Protein AF-A0A958V6D1-F1 (afdb_monomer_lite)

Sequence (202 aa):
MASFSWRKIISSFYTDQLSSGDKTRVLLVLIAYYLSVVLPHKRFGAFLNDVVFKGVARDQYNLIVLIGAILVFTGLLIIFFKNTAYSKERNKLRIYLLFNTLFAIVVVKTLFVINIELIHFPQYALFAILVFPLARCYNSTLLWSFQAGALDEAYQYFYLAPNDTSYYDFNDLITNLVGASFGLIFLKSFGVKEKQNFPVIK

pLDDT: mean 89.41, std 12.4, range [40.03, 98.56]

Foldseek 3Di:
DPPPQPLVVLQVVLVCLLVVVVVVVLVVVLVVLLCVCQVCVVVVVVCCDVPVQDPPDQVRQLVVLVVVLVVVVVVLVVVLCVLLVPPPCSVVLVVLVVVLVVLLVVLCVPQDPGNVLSVLLQSLLVSLLSCCSVQLDLVSSLVVQLVSQQVSQVCCCPPVCVPPDPDRRCSSSSNSSSSSSNSSSSSVSSVHHGDPPDPPPD

Secondary structure (DSSP, 8-state):
-----HHHHHHHHHHHHHHH--HHHHHHHHHHHHHHHHTTHHHHHHHIIIIISTT--HHHHHHHHHHHHHHHHHHHHHHHHHHHTT-TTHHHHHHHHHHHHHHHHHHHHHT-SSGGGGGHHHHHHHHHHHHHHHH-SHHHHHHHHHHHHHHHHHHIIIII-TTT-SS--HHHHHHHHHHHHHHHHHHHHTT------S----

Structure (mmCIF, N/CA/C/O backbone):
data_AF-A0A958V6D1-F1
#
_entry.id   AF-A0A958V6D1-F1
#
loop_
_atom_site.group_PDB
_atom_site.id
_atom_site.type_symbol
_atom_site.label_atom_id
_atom_site.label_alt_id
_atom_site.label_comp_id
_atom_site.label_asym_id
_atom_site.label_entity_id
_atom_site.label_seq_id
_atom_site.pdbx_PDB_ins_code
_atom_site.Cartn_x
_atom_site.Cartn_y
_atom_site.Cartn_z
_atom_site.occupancy
_atom_site.B_iso_or_equiv
_atom_site.auth_seq_id
_atom_site.auth_comp_id
_atom_site.auth_asym_id
_atom_site.auth_atom_id
_atom_site.pdbx_PDB_model_num
ATOM 1 N N . MET A 1 1 ? -25.675 22.059 10.761 1.00 40.03 1 MET A N 1
ATOM 2 C CA . MET A 1 1 ? -25.220 21.243 9.613 1.00 40.03 1 MET A CA 1
ATOM 3 C C . MET A 1 1 ? -24.683 19.922 10.139 1.00 40.03 1 MET A C 1
ATOM 5 O O . MET A 1 1 ? -23.700 19.932 10.869 1.00 40.03 1 MET A O 1
ATOM 9 N N . ALA A 1 2 ? -25.358 18.807 9.852 1.00 41.88 2 ALA A N 1
ATOM 10 C CA . ALA A 1 2 ? -24.875 17.481 10.227 1.00 41.88 2 ALA A CA 1
ATOM 11 C C . ALA A 1 2 ? -23.556 17.214 9.486 1.00 41.88 2 ALA A C 1
ATOM 13 O O . ALA A 1 2 ? -23.545 17.132 8.259 1.00 41.88 2 ALA A O 1
ATOM 14 N N . SER A 1 3 ? -22.431 17.156 10.203 1.00 48.66 3 SER A N 1
ATOM 15 C CA . SER A 1 3 ? -21.151 16.856 9.569 1.00 48.66 3 SER A CA 1
ATOM 16 C C . SER A 1 3 ? -21.164 15.398 9.117 1.00 48.66 3 SER A C 1
ATOM 18 O O . SER A 1 3 ? -21.202 14.465 9.923 1.00 48.66 3 SER A O 1
ATOM 20 N N . PHE A 1 4 ? -21.176 15.200 7.801 1.00 56.34 4 PHE A N 1
ATOM 21 C CA . PHE A 1 4 ? -20.976 13.896 7.193 1.00 56.34 4 PHE A CA 1
ATOM 22 C C . PHE A 1 4 ? -19.601 13.379 7.625 1.00 56.34 4 PHE A C 1
ATOM 24 O O . PHE A 1 4 ? -18.559 13.885 7.206 1.00 56.34 4 PHE A O 1
ATOM 31 N N . SER A 1 5 ? -19.589 12.427 8.555 1.00 75.50 5 SER A N 1
ATOM 32 C CA . SER A 1 5 ? -18.358 11.930 9.157 1.00 75.50 5 SER A CA 1
ATOM 33 C C . SER A 1 5 ? -17.982 10.611 8.497 1.00 75.50 5 SER A C 1
ATOM 35 O O . SER A 1 5 ? -18.399 9.547 8.952 1.00 75.50 5 SER A O 1
ATOM 37 N N . TRP A 1 6 ? -17.159 10.681 7.445 1.00 74.56 6 TRP A N 1
ATOM 38 C CA . TRP A 1 6 ? -16.536 9.513 6.799 1.00 74.56 6 TRP A CA 1
ATOM 39 C C . TRP A 1 6 ? -15.914 8.544 7.813 1.00 74.56 6 TRP A C 1
ATOM 41 O O . TRP A 1 6 ? -15.988 7.330 7.647 1.00 74.56 6 TRP A O 1
ATOM 51 N N . ARG A 1 7 ? -15.388 9.089 8.918 1.00 79.25 7 ARG A N 1
ATOM 52 C CA . ARG A 1 7 ? -14.930 8.343 10.092 1.00 79.25 7 ARG A CA 1
ATOM 53 C C . ARG A 1 7 ? -15.975 7.360 10.618 1.00 79.25 7 ARG A C 1
ATOM 55 O O . ARG A 1 7 ? -15.654 6.189 10.757 1.00 79.25 7 ARG A O 1
ATOM 62 N N . LYS A 1 8 ? -17.206 7.817 10.878 1.00 80.94 8 LYS A N 1
ATOM 63 C CA . LYS A 1 8 ? -18.285 6.971 11.415 1.00 80.94 8 LYS A CA 1
ATOM 64 C C . LYS A 1 8 ? -18.718 5.894 10.423 1.00 80.94 8 LYS A C 1
ATOM 66 O O . LYS A 1 8 ? -18.920 4.759 10.834 1.00 80.94 8 LYS A O 1
ATOM 71 N N . ILE A 1 9 ? -18.833 6.243 9.140 1.00 81.75 9 ILE A N 1
ATOM 72 C CA . ILE A 1 9 ? -19.268 5.311 8.089 1.00 81.75 9 ILE A CA 1
ATOM 73 C C . ILE A 1 9 ? -18.254 4.180 7.937 1.00 81.75 9 ILE A C 1
ATOM 75 O O . ILE A 1 9 ? -18.620 3.015 8.048 1.00 81.75 9 ILE A O 1
ATOM 79 N N . ILE A 1 10 ? -16.973 4.518 7.765 1.00 81.62 10 ILE A N 1
ATOM 80 C CA . ILE A 1 10 ? -15.912 3.519 7.606 1.00 81.62 10 ILE A CA 1
ATOM 81 C C . ILE A 1 10 ? -15.759 2.695 8.888 1.00 81.62 10 ILE A C 1
ATOM 83 O O . ILE A 1 10 ? -15.703 1.470 8.818 1.00 81.62 10 ILE A O 1
ATOM 87 N N . SER A 1 11 ? -15.770 3.318 10.072 1.00 81.00 11 SER A N 1
ATOM 88 C CA . SER A 1 11 ? -15.697 2.554 11.322 1.00 81.00 11 SER A CA 1
ATOM 89 C C . SER A 1 11 ? -16.891 1.615 11.514 1.00 81.00 11 SER A C 1
ATOM 91 O O . SER A 1 11 ? -16.700 0.513 12.022 1.00 81.00 11 SER A O 1
ATOM 93 N N . SER A 1 12 ? -18.101 2.028 11.112 1.00 80.25 12 SER A N 1
ATOM 94 C CA . SER A 1 12 ? -19.307 1.190 11.173 1.00 80.25 12 SER A CA 1
ATOM 95 C C . SER A 1 12 ? -19.196 0.029 10.203 1.00 80.25 12 SER A C 1
ATOM 97 O O . SER A 1 12 ? -19.277 -1.104 10.642 1.00 80.25 12 SER A O 1
ATOM 99 N N . PHE A 1 13 ? -18.872 0.290 8.932 1.00 83.50 13 PHE A N 1
ATOM 100 C CA . PHE A 1 13 ? -18.693 -0.753 7.922 1.00 83.50 13 PHE A CA 1
ATOM 101 C C . PHE A 1 13 ? -17.714 -1.837 8.386 1.00 83.50 13 PHE A C 1
ATOM 103 O O . PHE A 1 13 ? -18.023 -3.022 8.315 1.00 83.50 13 PHE A O 1
ATOM 110 N N . TYR A 1 14 ? -16.553 -1.448 8.923 1.00 80.31 14 TYR A N 1
ATOM 111 C CA . TYR A 1 14 ? -15.594 -2.420 9.452 1.00 80.31 14 TYR A CA 1
ATOM 112 C C . TYR A 1 14 ? -16.130 -3.147 10.685 1.00 80.31 14 TYR A C 1
ATOM 114 O O . TYR A 1 14 ? -15.907 -4.344 10.823 1.00 80.31 14 TYR A O 1
ATOM 122 N N . THR A 1 15 ? -16.852 -2.462 11.569 1.00 76.44 15 THR A N 1
ATOM 123 C CA . THR A 1 15 ? -17.482 -3.087 12.743 1.00 76.44 15 THR A CA 1
ATOM 124 C C . THR A 1 15 ? -18.529 -4.121 12.322 1.00 76.44 15 THR A C 1
ATOM 126 O O . THR A 1 15 ? -18.545 -5.227 12.859 1.00 76.44 15 THR A O 1
ATOM 129 N N . ASP A 1 16 ? -19.325 -3.798 11.307 1.00 74.38 16 ASP A N 1
ATOM 130 C CA . ASP A 1 16 ? -20.349 -4.661 10.728 1.00 74.38 16 ASP A CA 1
ATOM 131 C C . ASP A 1 16 ? -19.720 -5.851 9.993 1.00 74.38 16 ASP A C 1
ATOM 133 O O . ASP A 1 16 ? -20.180 -6.977 10.125 1.00 74.38 16 ASP A O 1
ATOM 137 N N . GLN A 1 17 ? -18.606 -5.670 9.281 1.00 75.75 17 GLN A N 1
ATOM 138 C CA . GLN A 1 17 ? -17.849 -6.784 8.685 1.00 75.75 17 GLN A CA 1
ATOM 139 C C . GLN A 1 17 ? -17.200 -7.688 9.747 1.00 75.75 17 GLN A C 1
ATOM 141 O O . GLN A 1 17 ? -17.126 -8.915 9.612 1.00 75.75 17 GLN A O 1
ATOM 146 N N . LEU A 1 18 ? -16.749 -7.100 10.855 1.00 66.62 18 LEU A N 1
ATOM 147 C CA . LEU A 1 18 ? -16.229 -7.849 11.994 1.00 66.62 18 LEU A CA 1
ATOM 148 C C . LEU A 1 18 ? -17.338 -8.648 12.711 1.00 66.62 18 LEU A C 1
ATOM 150 O O . LEU A 1 18 ? -17.040 -9.724 13.243 1.00 66.62 18 LEU A O 1
ATOM 154 N N . SER A 1 19 ? -18.591 -8.183 12.700 1.00 64.50 19 SER A N 1
ATOM 155 C CA . SER A 1 19 ? -19.726 -8.832 13.374 1.00 64.50 19 SER A CA 1
ATOM 156 C C . SER A 1 19 ? -20.513 -9.807 12.484 1.00 64.50 19 SER A C 1
ATOM 158 O O . SER A 1 19 ? -20.807 -10.912 12.929 1.00 64.50 19 SER A O 1
ATOM 160 N N . SER A 1 20 ? -20.799 -9.439 11.232 1.00 67.31 20 SER A N 1
ATOM 161 C CA . SER A 1 20 ? -21.700 -10.151 10.303 1.00 67.31 20 SER A CA 1
ATOM 162 C C . SER A 1 20 ? -21.178 -11.496 9.800 1.00 67.31 20 SER A C 1
ATOM 164 O O . SER A 1 20 ? -21.962 -12.340 9.380 1.00 67.31 20 SER A O 1
ATOM 166 N N . GLY A 1 21 ? -19.863 -11.724 9.842 1.00 62.03 21 GLY A N 1
ATOM 167 C CA . GLY A 1 21 ? -19.278 -13.015 9.478 1.00 62.03 21 GLY A CA 1
ATOM 168 C C . GLY A 1 21 ? -19.231 -13.323 7.976 1.00 62.03 21 GLY A C 1
ATOM 169 O O . GLY A 1 21 ? -18.771 -14.411 7.635 1.00 62.03 21 GLY A O 1
ATOM 170 N N . ASP A 1 22 ? -19.605 -12.395 7.084 1.00 78.94 22 ASP A N 1
ATOM 171 C CA . ASP A 1 22 ? -19.532 -12.575 5.620 1.00 78.94 22 ASP A CA 1
ATOM 172 C C . ASP A 1 22 ? -18.090 -12.454 5.087 1.00 78.94 22 ASP A C 1
ATOM 174 O O . ASP A 1 22 ? -17.716 -11.588 4.293 1.00 78.94 22 ASP A O 1
ATOM 178 N N . LYS A 1 23 ? -17.234 -13.354 5.575 1.00 85.81 23 LYS A N 1
ATOM 179 C CA . LYS A 1 23 ? -15.826 -13.456 5.189 1.00 85.81 23 LYS A CA 1
ATOM 180 C C . LYS A 1 23 ? -15.670 -13.865 3.728 1.00 85.81 23 LYS A C 1
ATOM 182 O O . LYS A 1 23 ? -14.658 -13.531 3.122 1.00 85.81 23 LYS A O 1
ATOM 187 N N . THR A 1 24 ? -16.653 -14.564 3.163 1.00 90.12 24 THR A N 1
ATOM 188 C CA . THR A 1 24 ? -16.592 -15.067 1.790 1.00 90.12 24 THR A CA 1
ATOM 189 C C . THR A 1 24 ? -16.579 -13.924 0.786 1.00 90.12 24 THR A C 1
ATOM 191 O O . THR A 1 24 ? -15.711 -13.905 -0.082 1.00 90.12 24 THR A O 1
ATOM 194 N N . ARG A 1 25 ? -17.464 -12.924 0.917 1.00 89.44 25 ARG A N 1
ATOM 195 C CA . ARG A 1 25 ? -17.453 -11.771 -0.000 1.00 89.44 25 ARG A CA 1
ATOM 196 C C . ARG A 1 25 ? -16.159 -10.970 0.091 1.00 89.44 25 ARG A C 1
ATOM 198 O O . ARG A 1 25 ? -15.591 -10.623 -0.940 1.00 89.44 25 ARG A O 1
ATOM 205 N N . VAL A 1 26 ? -15.669 -10.719 1.307 1.00 91.00 26 VAL A N 1
ATOM 206 C CA . VAL A 1 26 ? -14.395 -10.012 1.514 1.00 91.00 26 VAL A CA 1
ATOM 207 C C . VAL A 1 26 ? -13.235 -10.788 0.891 1.00 91.00 26 VAL A C 1
ATOM 209 O O . VAL A 1 26 ? -12.406 -10.195 0.207 1.00 91.00 26 VAL A O 1
ATOM 212 N N . LEU A 1 27 ? -13.200 -12.111 1.071 1.00 93.81 27 LEU A N 1
ATOM 213 C CA . LEU A 1 27 ? -12.179 -12.970 0.478 1.00 93.81 27 LEU A CA 1
ATOM 214 C C . LEU A 1 27 ? -12.227 -12.942 -1.054 1.00 93.81 27 LEU A C 1
ATOM 216 O O . LEU A 1 27 ? -11.183 -12.809 -1.682 1.00 93.81 27 LEU A O 1
ATOM 220 N N . LEU A 1 28 ? -13.416 -13.012 -1.659 1.00 95.19 28 LEU A N 1
ATOM 221 C CA . L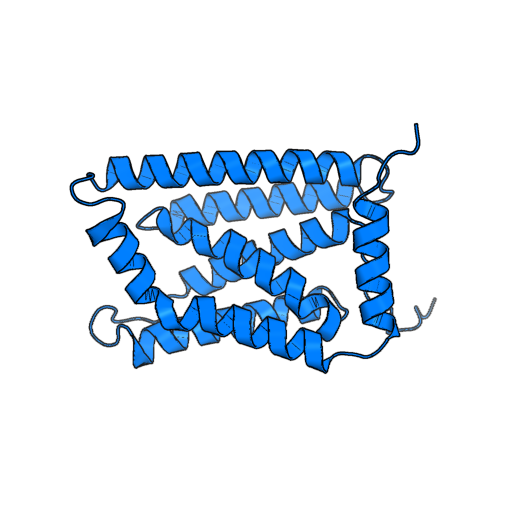EU A 1 28 ? -13.566 -12.939 -3.115 1.00 95.19 28 LEU A CA 1
ATOM 222 C C . LEU A 1 28 ? -13.082 -11.596 -3.673 1.00 95.19 28 LEU A C 1
ATOM 224 O O . LEU A 1 28 ? -12.356 -11.580 -4.664 1.00 95.19 28 LEU A O 1
ATOM 228 N N . VAL A 1 29 ? -13.428 -10.482 -3.019 1.00 95.31 29 VAL A N 1
ATOM 229 C CA . VAL A 1 29 ? -12.943 -9.146 -3.407 1.00 95.31 29 VAL A CA 1
ATOM 230 C C . VAL A 1 29 ? -11.425 -9.053 -3.260 1.00 95.31 29 VAL A C 1
ATOM 232 O O . VAL A 1 29 ? -10.764 -8.542 -4.159 1.00 95.31 29 VAL A O 1
ATOM 235 N N . LEU A 1 30 ? -10.864 -9.573 -2.166 1.00 96.25 30 LEU A N 1
ATOM 236 C CA . LEU A 1 30 ? -9.420 -9.584 -1.934 1.00 96.25 30 LEU A CA 1
ATOM 237 C C . LEU A 1 30 ? -8.677 -10.397 -3.000 1.00 96.25 30 LEU A C 1
ATOM 239 O O . LEU A 1 30 ? -7.676 -9.923 -3.527 1.00 96.25 30 LEU A O 1
ATOM 243 N N . ILE A 1 31 ? -9.169 -11.595 -3.332 1.00 96.94 31 ILE A N 1
ATOM 244 C CA . ILE A 1 31 ? -8.573 -12.452 -4.365 1.00 96.94 31 ILE A CA 1
ATOM 245 C C . ILE A 1 31 ? -8.664 -11.769 -5.730 1.00 96.94 31 ILE A C 1
ATOM 247 O O . ILE A 1 31 ? -7.659 -11.680 -6.429 1.00 96.94 31 ILE A O 1
ATOM 251 N N . ALA A 1 32 ? -9.839 -11.250 -6.099 1.00 97.38 32 ALA A N 1
ATOM 252 C CA . ALA A 1 32 ? -10.023 -10.547 -7.366 1.00 97.38 32 ALA A CA 1
ATOM 253 C C . ALA A 1 32 ? -9.085 -9.337 -7.478 1.00 97.38 32 ALA A C 1
ATOM 255 O O . ALA A 1 32 ? -8.434 -9.152 -8.505 1.00 97.38 32 ALA A O 1
ATOM 256 N N . TYR A 1 33 ? -8.966 -8.558 -6.400 1.00 97.56 33 TYR A N 1
ATOM 257 C CA . TYR A 1 33 ? -8.033 -7.444 -6.314 1.00 97.56 33 TYR A CA 1
ATOM 258 C C . TYR A 1 33 ? -6.582 -7.905 -6.488 1.00 97.56 33 TYR A C 1
ATOM 260 O O . TYR A 1 33 ? -5.884 -7.399 -7.363 1.00 97.56 33 TYR A O 1
ATOM 268 N N . TYR A 1 34 ? -6.141 -8.891 -5.707 1.00 97.44 34 TYR A N 1
ATOM 269 C CA . TYR A 1 34 ? -4.764 -9.377 -5.741 1.00 97.44 34 TYR A CA 1
ATOM 270 C C . TYR A 1 34 ? -4.384 -9.902 -7.130 1.00 97.44 34 TYR A C 1
ATOM 272 O O . TYR A 1 34 ? -3.375 -9.487 -7.691 1.00 97.44 34 TYR A O 1
ATOM 280 N N . LEU A 1 35 ? -5.241 -10.717 -7.751 1.00 96.44 35 LEU A N 1
ATOM 281 C CA . LEU A 1 35 ? -5.013 -11.213 -9.109 1.00 96.44 35 LEU A CA 1
ATOM 282 C C . LEU A 1 35 ? -4.975 -10.084 -10.148 1.00 96.44 35 LEU A C 1
ATOM 284 O O . LEU A 1 35 ? -4.179 -10.147 -11.082 1.00 96.44 35 LEU A O 1
ATOM 288 N N . SER A 1 36 ? -5.791 -9.039 -9.980 1.00 95.62 36 SER A N 1
ATOM 289 C CA . SER A 1 36 ? -5.780 -7.871 -10.871 1.00 95.62 36 SER A CA 1
ATOM 290 C C . SER A 1 36 ? -4.508 -7.026 -10.765 1.00 95.62 36 SER A C 1
ATOM 292 O O . SER A 1 36 ? -4.213 -6.275 -11.688 1.00 95.62 36 SER A O 1
ATOM 294 N N . VAL A 1 37 ? -3.757 -7.153 -9.668 1.00 93.81 37 VAL A N 1
ATOM 295 C CA . VAL A 1 37 ? -2.475 -6.469 -9.462 1.00 93.81 37 VAL A CA 1
ATOM 296 C C . VAL A 1 37 ? -1.314 -7.342 -9.944 1.00 93.81 37 VAL A C 1
ATOM 298 O O . VAL A 1 37 ? -0.507 -6.888 -10.750 1.00 93.81 37 VAL A O 1
ATOM 301 N N . VAL A 1 38 ? -1.273 -8.609 -9.522 1.00 93.12 38 VAL A N 1
ATOM 302 C CA . VAL A 1 38 ? -0.140 -9.520 -9.768 1.00 93.12 38 VAL A CA 1
ATOM 303 C C . VAL A 1 38 ? -0.086 -10.027 -11.211 1.00 93.12 38 VAL A C 1
ATOM 305 O O . VAL A 1 38 ? 0.966 -10.016 -11.846 1.00 93.12 38 VAL A O 1
ATOM 308 N N . LEU A 1 39 ? -1.213 -10.464 -11.784 1.00 93.38 39 LEU A N 1
ATOM 309 C CA . LEU A 1 39 ? -1.198 -11.071 -13.122 1.00 93.38 39 LEU A CA 1
ATOM 310 C C . LEU A 1 39 ? -0.754 -10.107 -14.235 1.00 93.38 39 LEU A C 1
ATOM 312 O O . LEU A 1 39 ? 0.002 -10.536 -15.113 1.00 93.38 39 LEU A O 1
ATOM 316 N N . PRO A 1 40 ? -1.192 -8.833 -14.261 1.00 92.19 40 PRO A N 1
ATOM 317 C CA . PRO A 1 40 ? -0.767 -7.908 -15.298 1.00 92.19 40 PRO A CA 1
ATOM 318 C C . PRO A 1 40 ? 0.540 -7.181 -14.976 1.00 92.19 40 PRO A C 1
ATOM 320 O O . PRO A 1 40 ? 0.900 -6.337 -15.786 1.00 92.19 40 PRO A O 1
ATOM 323 N N . HIS A 1 41 ? 1.255 -7.478 -13.883 1.00 88.19 41 HIS A N 1
ATOM 324 C CA . HIS A 1 41 ? 2.383 -6.673 -13.384 1.00 88.19 41 HIS A CA 1
ATOM 325 C C . HIS A 1 41 ? 3.344 -6.200 -14.500 1.00 88.19 41 HIS A C 1
ATOM 327 O O . HIS A 1 41 ? 3.440 -5.007 -14.797 1.00 88.19 41 HIS A O 1
ATOM 333 N N . LYS A 1 42 ? 3.929 -7.143 -15.254 1.00 86.94 42 LYS A N 1
ATOM 334 C CA . LYS A 1 42 ? 4.808 -6.842 -16.403 1.00 86.94 42 LYS A CA 1
ATOM 335 C C . LYS A 1 42 ? 4.089 -6.139 -17.562 1.00 86.94 42 LYS A C 1
ATOM 337 O O . LYS A 1 42 ? 4.635 -5.231 -18.186 1.00 86.94 42 LYS A O 1
ATOM 342 N N . ARG A 1 43 ? 2.851 -6.547 -17.868 1.00 89.81 43 ARG A N 1
ATOM 343 C CA . ARG A 1 43 ? 2.046 -5.956 -18.955 1.00 89.81 43 ARG A CA 1
ATOM 344 C C . ARG A 1 43 ? 1.664 -4.511 -18.657 1.00 89.81 43 ARG A C 1
ATOM 346 O O . ARG A 1 43 ? 1.563 -3.719 -19.583 1.00 89.81 43 ARG A O 1
ATOM 353 N N . PHE A 1 44 ? 1.456 -4.174 -17.390 1.00 89.12 44 PHE A N 1
ATOM 354 C CA . PHE A 1 44 ? 1.147 -2.824 -16.954 1.00 89.12 44 PHE A CA 1
ATOM 355 C C . PHE A 1 44 ? 2.370 -1.917 -17.095 1.00 89.12 44 PHE A C 1
ATOM 357 O O . PHE A 1 44 ? 2.248 -0.837 -17.668 1.00 89.12 44 PHE A O 1
ATOM 364 N N . GLY A 1 45 ? 3.556 -2.387 -16.691 1.00 87.31 45 GLY A N 1
ATOM 365 C CA . GLY A 1 45 ? 4.816 -1.682 -16.949 1.00 87.31 45 GLY A CA 1
ATOM 366 C C . GLY A 1 45 ? 5.050 -1.430 -18.444 1.00 87.31 45 GLY A C 1
ATOM 367 O O . GLY A 1 45 ? 5.309 -0.295 -18.848 1.00 87.31 45 GLY A O 1
ATOM 368 N N . ALA A 1 46 ? 4.855 -2.457 -19.279 1.00 87.88 46 ALA A N 1
ATOM 369 C CA . ALA A 1 46 ? 4.950 -2.331 -20.734 1.00 87.88 46 ALA A CA 1
ATOM 370 C C . ALA A 1 46 ? 3.910 -1.352 -21.304 1.00 87.88 46 ALA A C 1
ATOM 372 O O . ALA A 1 46 ? 4.255 -0.470 -22.078 1.00 87.88 46 ALA A O 1
ATOM 373 N N . PHE A 1 47 ? 2.649 -1.432 -20.869 1.00 92.19 47 PHE A N 1
ATOM 374 C CA . PHE A 1 47 ? 1.598 -0.497 -21.276 1.00 92.19 47 PHE A CA 1
ATOM 375 C C . PHE A 1 47 ? 1.955 0.957 -20.942 1.00 92.19 47 PHE A C 1
ATOM 377 O O . PHE A 1 47 ? 1.782 1.847 -21.777 1.00 92.19 47 PHE A O 1
ATOM 384 N N . LEU A 1 48 ? 2.478 1.214 -19.742 1.00 89.38 48 LEU A N 1
ATOM 385 C CA . LEU A 1 48 ? 2.905 2.556 -19.366 1.00 89.38 48 LEU A CA 1
ATOM 386 C C . LEU A 1 48 ? 4.036 3.054 -20.268 1.00 89.38 48 LEU A C 1
ATOM 388 O O . LEU A 1 48 ? 3.961 4.183 -20.742 1.00 89.38 48 LEU A O 1
ATOM 392 N N . ASN A 1 49 ? 5.041 2.223 -20.537 1.00 87.38 49 ASN A N 1
ATOM 393 C CA . ASN A 1 49 ? 6.175 2.598 -21.378 1.00 87.38 49 ASN A CA 1
ATOM 394 C C . ASN A 1 49 ? 5.775 2.803 -22.853 1.00 87.38 49 ASN A C 1
ATOM 396 O O . ASN A 1 49 ? 6.075 3.832 -23.457 1.00 87.38 49 ASN A O 1
ATOM 400 N N . ASP A 1 50 ? 5.038 1.849 -23.420 1.00 89.31 50 ASP A N 1
ATOM 401 C CA . ASP A 1 50 ? 4.782 1.768 -24.860 1.00 89.31 50 ASP A CA 1
ATOM 402 C C . ASP A 1 50 ? 3.593 2.620 -25.314 1.00 89.31 50 ASP A C 1
ATOM 404 O O . ASP A 1 50 ? 3.504 2.980 -26.492 1.00 89.31 50 ASP A O 1
ATOM 408 N N . VAL A 1 51 ? 2.667 2.937 -24.402 1.00 90.81 51 VAL A N 1
ATOM 409 C CA . VAL A 1 51 ? 1.429 3.665 -24.717 1.00 90.81 51 VAL A CA 1
ATOM 410 C C . VAL A 1 51 ? 1.382 5.018 -24.023 1.00 90.81 51 VAL A C 1
ATOM 412 O O . VAL A 1 51 ? 1.201 6.032 -24.692 1.00 90.81 51 VAL A O 1
ATOM 415 N N . VAL A 1 52 ? 1.539 5.058 -22.697 1.00 89.31 52 VAL A N 1
ATOM 416 C CA . VAL A 1 52 ? 1.307 6.290 -21.916 1.00 89.31 52 VAL A CA 1
ATOM 417 C C . VAL A 1 52 ? 2.490 7.252 -22.001 1.00 89.31 52 VAL A C 1
ATOM 419 O O . VAL A 1 52 ? 2.303 8.453 -22.174 1.00 89.31 52 VAL A O 1
ATOM 422 N N . PHE A 1 53 ? 3.706 6.724 -21.905 1.00 90.69 53 PHE A N 1
ATOM 423 C CA . PHE A 1 53 ? 4.950 7.490 -21.854 1.00 90.69 53 PHE A CA 1
ATOM 424 C C . PHE A 1 53 ? 5.824 7.266 -23.086 1.00 90.69 53 PHE A C 1
ATOM 426 O O . PHE A 1 53 ? 7.034 7.494 -23.056 1.00 90.69 53 PHE A O 1
ATOM 433 N N . LYS A 1 54 ? 5.207 6.863 -24.200 1.00 92.12 54 LYS A N 1
ATOM 434 C CA . LYS A 1 54 ? 5.912 6.633 -25.455 1.00 92.12 54 LYS A CA 1
ATOM 435 C C . LYS A 1 54 ? 6.689 7.883 -25.874 1.00 92.12 54 LYS A C 1
ATOM 437 O O . LYS A 1 54 ? 6.109 8.944 -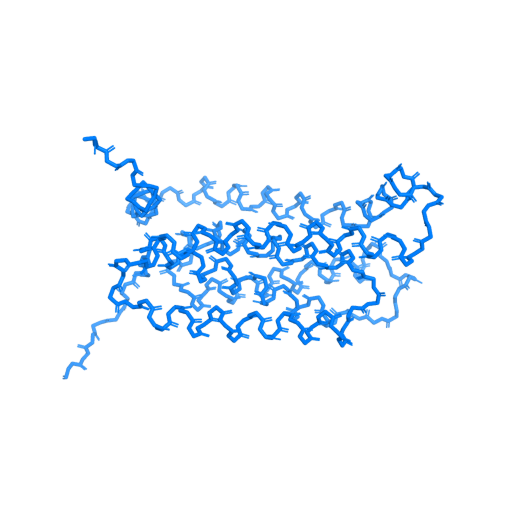26.087 1.00 92.12 54 LYS A O 1
ATOM 442 N N . GLY A 1 55 ? 8.004 7.739 -26.025 1.00 91.56 55 GLY A N 1
ATOM 443 C CA . GLY A 1 55 ? 8.894 8.834 -26.427 1.00 91.56 55 GLY A CA 1
ATOM 444 C C . GLY A 1 55 ? 9.240 9.826 -25.311 1.00 91.56 55 GLY A C 1
ATOM 445 O O . GLY A 1 55 ? 9.908 10.821 -25.581 1.00 91.56 55 GLY A O 1
ATOM 446 N N . VAL A 1 56 ? 8.825 9.569 -24.069 1.00 93.69 56 VAL A N 1
ATOM 447 C CA . VAL A 1 56 ? 9.219 10.360 -22.898 1.00 93.69 56 VAL A CA 1
ATOM 448 C C . VAL A 1 56 ? 10.554 9.837 -22.375 1.00 93.69 56 VAL A C 1
ATOM 450 O O . VAL A 1 56 ? 10.731 8.637 -22.170 1.00 93.69 56 VAL A O 1
ATOM 453 N N . ALA A 1 57 ? 11.510 10.737 -22.141 1.00 93.12 57 ALA A N 1
ATOM 454 C CA . ALA A 1 57 ? 12.788 10.350 -21.556 1.00 93.12 57 ALA A CA 1
ATOM 455 C C . ALA A 1 57 ? 12.593 9.829 -20.123 1.00 93.12 57 ALA A C 1
ATOM 457 O O . ALA A 1 57 ? 11.750 10.332 -19.376 1.00 93.12 57 ALA A O 1
ATOM 458 N N . ARG A 1 58 ? 13.420 8.868 -19.704 1.00 89.69 58 ARG A N 1
ATOM 459 C CA . ARG A 1 58 ? 13.330 8.232 -18.378 1.00 89.69 58 ARG A CA 1
ATOM 460 C C . ARG A 1 58 ? 13.277 9.236 -17.219 1.00 89.69 58 ARG A C 1
ATOM 462 O O . ARG A 1 58 ? 12.494 9.048 -16.292 1.00 89.69 58 ARG A O 1
ATOM 469 N N . ASP A 1 59 ? 14.054 10.315 -17.280 1.00 93.31 59 ASP A N 1
ATOM 470 C CA . ASP A 1 59 ? 14.075 11.334 -16.221 1.00 93.31 59 ASP A CA 1
ATOM 471 C C . ASP A 1 59 ? 12.762 12.121 -16.142 1.00 93.31 59 ASP A C 1
ATOM 473 O O . ASP A 1 59 ? 12.257 12.395 -15.053 1.00 93.31 59 ASP A O 1
ATOM 477 N N . GLN A 1 60 ? 12.166 12.436 -17.295 1.00 94.25 60 GLN A N 1
ATOM 478 C CA . GLN A 1 60 ? 10.865 13.100 -17.367 1.00 94.25 60 GLN A CA 1
ATOM 479 C C . GLN A 1 60 ? 9.755 12.178 -16.861 1.00 94.25 60 GLN A C 1
ATOM 481 O O . GLN A 1 60 ? 8.919 12.605 -16.067 1.00 94.25 60 GLN A O 1
ATOM 486 N N . TYR A 1 61 ? 9.783 10.905 -17.261 1.00 91.88 61 TYR A N 1
ATOM 487 C CA . TYR A 1 61 ? 8.880 9.876 -16.749 1.00 91.88 61 TYR A CA 1
ATOM 488 C C . TYR A 1 61 ? 8.949 9.781 -15.221 1.00 91.88 61 TYR A C 1
ATOM 490 O O . TYR A 1 61 ? 7.933 9.916 -14.536 1.00 91.88 61 TYR A O 1
ATOM 498 N N . ASN A 1 62 ? 10.162 9.644 -14.681 1.00 94.44 62 ASN A N 1
ATOM 499 C CA . ASN A 1 62 ? 10.404 9.575 -13.246 1.00 94.44 62 ASN A CA 1
ATOM 500 C C . ASN A 1 62 ? 9.872 10.812 -12.512 1.00 94.44 62 ASN A C 1
ATOM 502 O O . ASN A 1 62 ? 9.268 10.681 -11.443 1.00 94.44 62 ASN A O 1
ATOM 506 N N . LEU A 1 63 ? 10.071 12.006 -13.075 1.00 95.44 63 LEU A N 1
ATOM 507 C CA . LEU A 1 63 ? 9.567 13.250 -12.502 1.00 95.44 63 LEU A CA 1
ATOM 508 C C . LEU A 1 63 ? 8.033 13.298 -12.493 1.00 95.44 63 LEU A C 1
ATOM 510 O O . LEU A 1 63 ? 7.448 13.647 -11.468 1.00 95.44 63 LEU A O 1
ATOM 514 N N . ILE A 1 64 ? 7.378 12.919 -13.595 1.00 94.75 64 ILE A N 1
ATOM 515 C CA . ILE A 1 64 ? 5.910 12.915 -13.703 1.00 94.75 64 ILE A CA 1
ATOM 516 C C . ILE A 1 64 ? 5.299 11.968 -12.668 1.00 94.75 64 ILE A C 1
ATOM 518 O O . ILE A 1 64 ? 4.391 12.364 -11.933 1.00 94.75 64 ILE A O 1
ATOM 522 N N . VAL A 1 65 ? 5.820 10.742 -12.571 1.00 94.31 65 VAL A N 1
ATOM 523 C CA . VAL A 1 65 ? 5.337 9.750 -11.601 1.00 94.31 65 VAL A CA 1
ATOM 524 C C . VAL A 1 65 ? 5.529 10.252 -10.168 1.00 94.31 65 VAL A C 1
ATOM 526 O O . VAL A 1 65 ? 4.604 10.164 -9.360 1.00 94.31 65 VAL A O 1
ATOM 529 N N . LEU A 1 66 ? 6.686 10.846 -9.858 1.00 95.75 66 LEU A N 1
ATOM 530 C CA . LEU A 1 66 ? 6.956 11.399 -8.532 1.00 95.75 66 LEU A CA 1
ATOM 531 C C . LEU A 1 66 ? 5.996 12.542 -8.174 1.00 95.75 66 LEU A C 1
ATOM 533 O O . LEU A 1 66 ? 5.467 12.563 -7.064 1.00 95.75 66 LEU A O 1
ATOM 537 N N . ILE A 1 67 ? 5.735 13.470 -9.101 1.00 97.00 67 ILE A N 1
ATOM 538 C CA . ILE A 1 67 ? 4.768 14.559 -8.890 1.00 97.00 67 ILE A CA 1
ATOM 539 C C . ILE A 1 67 ? 3.374 13.982 -8.630 1.00 97.00 67 ILE A C 1
ATOM 541 O O . ILE A 1 67 ? 2.716 14.382 -7.668 1.00 97.00 67 ILE A O 1
ATOM 545 N N . GLY A 1 68 ? 2.938 13.013 -9.440 1.00 95.69 68 GLY A N 1
ATOM 546 C CA . GLY A 1 68 ? 1.657 12.333 -9.250 1.00 95.69 68 GLY A CA 1
ATOM 547 C C . GLY A 1 68 ? 1.548 11.677 -7.871 1.00 95.69 68 GLY A C 1
ATOM 548 O O . GLY A 1 68 ? 0.562 11.885 -7.161 1.00 95.69 68 GLY A O 1
ATOM 549 N N . ALA A 1 69 ? 2.590 10.959 -7.450 1.00 96.00 69 ALA A N 1
ATOM 550 C CA . ALA A 1 69 ? 2.649 10.328 -6.136 1.00 96.00 69 ALA A CA 1
ATOM 551 C C . ALA A 1 69 ? 2.592 11.354 -4.992 1.00 96.00 69 ALA A C 1
ATOM 553 O O . ALA A 1 69 ? 1.841 11.155 -4.037 1.00 96.00 69 ALA A O 1
ATOM 554 N N . ILE A 1 70 ? 3.318 12.475 -5.100 1.00 97.44 70 ILE A N 1
ATOM 555 C CA . ILE A 1 70 ? 3.280 13.561 -4.109 1.00 97.44 70 ILE A CA 1
ATOM 556 C C . ILE A 1 70 ? 1.869 14.143 -4.004 1.00 97.44 70 ILE A C 1
ATOM 558 O O . ILE A 1 70 ? 1.366 14.292 -2.895 1.00 97.44 70 ILE A O 1
ATOM 562 N N . LEU A 1 71 ? 1.201 14.423 -5.127 1.00 97.56 71 LEU A N 1
ATOM 563 C CA . LEU A 1 71 ? -0.157 14.978 -5.126 1.00 97.56 71 LEU A CA 1
ATOM 564 C C . LEU A 1 71 ? -1.161 14.042 -4.441 1.00 97.56 71 LEU A C 1
ATOM 566 O O . LEU A 1 71 ? -1.925 14.479 -3.574 1.00 97.56 71 LEU A O 1
ATOM 570 N N . VAL A 1 72 ? -1.130 12.750 -4.782 1.00 96.19 72 VAL A N 1
ATOM 571 C CA . VAL A 1 72 ? -1.976 11.733 -4.137 1.00 96.19 72 VAL A CA 1
ATOM 572 C C . VAL A 1 72 ? -1.665 11.653 -2.644 1.00 96.19 72 VAL A C 1
ATOM 574 O O . VAL A 1 72 ? -2.578 11.695 -1.816 1.00 96.19 72 VAL A O 1
ATOM 577 N N . PHE A 1 73 ? -0.382 11.602 -2.283 1.00 97.56 73 PHE A N 1
ATOM 578 C CA . PHE A 1 73 ? 0.047 11.527 -0.893 1.00 97.56 73 PHE A CA 1
ATOM 579 C C . PHE A 1 73 ? -0.393 12.754 -0.088 1.00 97.56 73 PHE A C 1
ATOM 581 O O . PHE A 1 73 ? -0.953 12.605 0.997 1.00 97.56 73 PHE A O 1
ATOM 588 N N . THR A 1 74 ? -0.252 13.967 -0.628 1.00 97.81 74 THR A N 1
ATOM 589 C CA . THR A 1 74 ? -0.753 15.199 -0.003 1.00 97.81 74 THR A CA 1
ATOM 590 C C . THR A 1 74 ? -2.265 15.143 0.220 1.00 97.81 74 THR A C 1
ATOM 592 O O . THR A 1 74 ? -2.735 15.495 1.305 1.00 97.81 74 THR A O 1
ATOM 595 N N . GLY A 1 75 ? -3.035 14.641 -0.751 1.00 96.44 75 GLY A N 1
ATOM 596 C CA . GLY A 1 75 ? -4.472 14.406 -0.585 1.00 96.44 75 GLY A CA 1
ATOM 597 C C . GLY A 1 75 ? -4.784 13.466 0.587 1.00 96.44 75 GLY A C 1
ATOM 598 O O . GLY A 1 75 ? -5.630 13.775 1.433 1.00 96.44 75 GLY A O 1
ATOM 599 N N . LEU A 1 76 ? -4.046 12.356 0.697 1.00 95.62 76 LEU A N 1
ATOM 600 C CA . LEU A 1 76 ? -4.176 11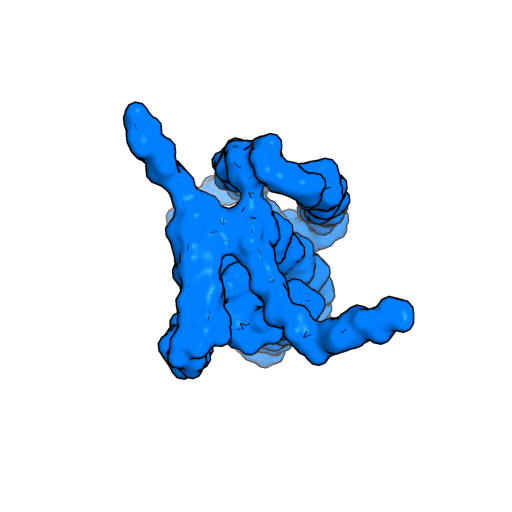.402 1.802 1.00 95.62 76 LEU A CA 1
ATOM 601 C C . LEU A 1 76 ? -3.786 12.012 3.154 1.00 95.62 76 LEU A C 1
ATOM 603 O O . LEU A 1 76 ? -4.480 11.769 4.144 1.00 95.62 76 LEU A O 1
ATOM 607 N N . LEU A 1 77 ? -2.741 12.847 3.209 1.00 97.12 77 LEU A N 1
ATOM 608 C CA . LEU A 1 77 ? -2.352 13.571 4.422 1.00 97.12 77 LEU A CA 1
ATOM 609 C C . LEU A 1 77 ? -3.486 14.473 4.914 1.00 97.12 77 LEU A C 1
ATOM 611 O O . LEU A 1 77 ? -3.817 14.452 6.100 1.00 97.12 77 LEU A O 1
ATOM 615 N N . ILE A 1 78 ? -4.131 15.223 4.016 1.00 96.69 78 ILE A N 1
ATOM 616 C CA . ILE A 1 78 ? -5.262 16.092 4.372 1.00 96.69 78 ILE A CA 1
ATOM 617 C C . ILE A 1 78 ? -6.389 15.268 5.008 1.00 96.69 78 ILE A C 1
ATOM 619 O O . ILE A 1 78 ? -6.918 15.648 6.057 1.00 96.69 78 ILE A O 1
ATOM 623 N N . ILE A 1 79 ? -6.743 14.126 4.410 1.00 94.38 79 ILE A N 1
ATOM 624 C CA . ILE A 1 79 ? -7.775 13.226 4.946 1.00 94.38 79 ILE A CA 1
ATOM 625 C C . ILE A 1 79 ? -7.348 12.670 6.312 1.00 94.38 79 ILE A C 1
ATOM 627 O O . ILE A 1 79 ? -8.118 12.722 7.274 1.00 94.38 79 ILE A O 1
ATOM 631 N N . PHE A 1 80 ? -6.106 12.202 6.432 1.00 95.62 80 PHE A N 1
ATOM 632 C CA . PHE A 1 80 ? -5.550 11.666 7.671 1.00 95.62 80 PHE A CA 1
ATOM 633 C C . PHE A 1 80 ? -5.581 12.689 8.816 1.00 95.62 80 PHE A C 1
ATOM 635 O O . PHE A 1 80 ? -6.044 12.385 9.921 1.00 95.62 80 PHE A O 1
ATOM 642 N N . PHE A 1 81 ? -5.126 13.922 8.580 1.00 95.62 81 PHE A N 1
ATOM 643 C CA . PHE A 1 81 ? -5.107 14.962 9.612 1.00 95.62 81 PHE A CA 1
ATOM 644 C C . PHE A 1 81 ? -6.518 15.388 10.023 1.00 95.62 81 PHE A C 1
ATOM 646 O O . PHE A 1 81 ? -6.767 15.573 11.217 1.00 95.62 81 PHE A O 1
ATOM 653 N N . LYS A 1 82 ? -7.464 15.450 9.075 1.00 92.94 82 LYS A N 1
ATOM 654 C CA . LYS A 1 82 ? -8.887 15.675 9.379 1.00 92.94 82 LYS A CA 1
ATOM 655 C C . LYS A 1 82 ? -9.458 14.565 10.267 1.00 92.94 82 LYS A C 1
ATOM 657 O O . LYS A 1 82 ? -10.116 14.857 11.264 1.00 92.94 82 LYS A O 1
ATOM 662 N N . ASN A 1 83 ? -9.165 13.302 9.963 1.00 90.31 83 ASN A N 1
ATOM 663 C CA . ASN A 1 83 ? -9.673 12.160 10.728 1.00 90.31 83 ASN A CA 1
ATOM 664 C C . ASN A 1 83 ? -9.066 12.049 12.133 1.00 90.31 83 ASN A C 1
ATOM 666 O O . ASN A 1 83 ? -9.753 11.681 13.090 1.00 90.31 83 ASN A O 1
ATOM 670 N N . THR A 1 84 ? -7.784 12.390 12.276 1.00 93.00 84 THR A N 1
ATOM 671 C CA . THR A 1 84 ? -7.063 12.282 13.552 1.00 93.00 84 THR A CA 1
ATOM 672 C C . THR A 1 84 ? -7.233 13.488 14.472 1.00 93.00 84 THR A C 1
ATOM 674 O O . THR A 1 84 ? -6.884 13.375 15.648 1.00 93.00 84 THR A O 1
ATOM 677 N N . ALA A 1 85 ? -7.805 14.606 14.002 1.00 90.56 85 ALA A N 1
ATOM 678 C CA . ALA A 1 85 ? -7.954 15.847 14.774 1.00 90.56 85 ALA A CA 1
ATOM 679 C C . ALA A 1 85 ? -8.588 15.634 16.164 1.00 90.56 85 ALA A C 1
ATOM 681 O O . ALA A 1 85 ? -8.135 16.212 17.153 1.00 90.56 85 ALA A O 1
ATOM 682 N N . TYR A 1 86 ? -9.570 14.729 16.248 1.00 85.19 86 TYR A N 1
ATOM 683 C CA . TYR A 1 86 ? -10.314 14.406 17.472 1.00 85.19 86 TYR A CA 1
ATOM 684 C C . TYR A 1 86 ? -10.001 13.006 18.031 1.00 85.19 86 TYR A C 1
ATOM 686 O O . TYR A 1 86 ? -10.778 12.452 18.811 1.00 85.19 86 TYR A O 1
ATOM 694 N N . SER A 1 87 ? -8.908 12.370 17.599 1.00 88.25 87 SER A N 1
ATOM 695 C CA . SER A 1 87 ? -8.504 11.058 18.117 1.00 88.25 87 SER A CA 1
ATOM 696 C C . SER A 1 87 ? -7.701 11.197 19.412 1.00 88.25 87 SER A C 1
ATOM 698 O O . SER A 1 87 ? -6.779 12.010 19.490 1.00 88.25 87 SER A O 1
ATOM 700 N N . LYS A 1 88 ? -7.985 10.346 20.408 1.00 90.31 88 LYS A N 1
ATOM 701 C CA . LYS A 1 88 ? -7.163 10.238 21.629 1.00 90.31 88 LYS A CA 1
ATOM 702 C C . LYS A 1 88 ? -5.733 9.774 21.318 1.00 90.31 88 LYS A C 1
ATOM 704 O O . LYS A 1 88 ? -4.802 10.151 22.014 1.00 90.31 88 LYS A O 1
ATOM 709 N N . GLU A 1 89 ? -5.548 9.015 20.236 1.00 91.62 89 GLU A N 1
ATOM 710 C CA . GLU A 1 89 ? -4.248 8.478 19.809 1.00 91.62 89 GLU A CA 1
ATOM 711 C C . GLU A 1 89 ? -3.551 9.349 18.744 1.00 91.62 89 GLU A C 1
ATOM 713 O O . GLU A 1 89 ? -2.626 8.887 18.078 1.00 91.62 89 GLU A O 1
ATOM 718 N N . ARG A 1 90 ? -3.971 10.612 18.544 1.00 93.75 90 ARG A N 1
ATOM 719 C CA . ARG A 1 90 ? -3.496 11.458 17.427 1.00 93.75 90 ARG A CA 1
ATOM 720 C C . ARG A 1 90 ? -1.971 11.561 17.327 1.00 93.75 90 ARG A C 1
ATOM 722 O O . ARG A 1 90 ? -1.435 11.476 16.229 1.00 93.75 90 ARG A O 1
ATOM 729 N N . ASN A 1 91 ? -1.273 11.713 18.453 1.00 96.12 91 ASN A N 1
ATOM 730 C CA . ASN A 1 91 ? 0.182 11.875 18.458 1.00 96.12 91 ASN A CA 1
ATOM 731 C C . ASN A 1 91 ? 0.871 10.568 18.057 1.00 96.12 91 ASN A C 1
ATOM 733 O O . ASN A 1 91 ? 1.753 10.584 17.208 1.00 96.12 91 ASN A O 1
ATOM 737 N N . LYS A 1 92 ? 0.400 9.433 18.587 1.00 96.19 92 LYS A N 1
ATOM 738 C CA . LYS A 1 92 ? 0.897 8.100 18.226 1.00 96.19 92 LYS A CA 1
ATOM 739 C C . LYS A 1 92 ? 0.732 7.831 16.727 1.00 96.19 92 LYS A C 1
ATOM 741 O O . LYS A 1 92 ? 1.679 7.414 16.074 1.00 96.19 92 LYS A O 1
ATOM 746 N N . LEU A 1 93 ? -0.438 8.146 16.164 1.00 96.69 93 LEU A N 1
ATOM 747 C CA . LEU A 1 93 ? -0.695 7.984 14.729 1.00 96.69 93 LEU A CA 1
ATOM 748 C C . LEU A 1 93 ? 0.185 8.891 13.866 1.00 96.69 93 LEU A C 1
ATOM 750 O O . LEU A 1 93 ? 0.675 8.450 12.833 1.00 96.69 93 LEU A O 1
ATOM 754 N N . ARG A 1 94 ? 0.410 10.141 14.286 1.00 97.44 94 ARG A N 1
ATOM 755 C CA . ARG A 1 94 ? 1.311 11.068 13.584 1.00 97.44 94 ARG A CA 1
ATOM 756 C C . ARG A 1 94 ? 2.759 10.592 13.615 1.00 97.44 94 ARG A C 1
ATOM 758 O O . ARG A 1 94 ? 3.435 10.710 12.605 1.00 97.44 94 ARG A O 1
ATOM 765 N N . ILE A 1 95 ? 3.210 10.030 14.737 1.00 98.12 95 ILE A N 1
ATOM 766 C CA . ILE A 1 95 ? 4.544 9.434 14.861 1.00 98.12 95 ILE A CA 1
ATOM 767 C C . ILE A 1 95 ? 4.682 8.246 13.903 1.00 98.12 95 ILE A C 1
ATOM 769 O O . ILE A 1 95 ? 5.642 8.198 13.142 1.00 98.12 95 ILE A O 1
ATOM 773 N N . TYR A 1 96 ? 3.707 7.331 13.874 1.00 97.69 96 TYR A N 1
ATOM 774 C CA . TYR A 1 96 ? 3.729 6.217 12.921 1.00 97.69 96 TYR A CA 1
ATOM 775 C C . TYR A 1 96 ? 3.721 6.688 11.470 1.00 97.69 96 TYR A C 1
ATOM 777 O O . TYR A 1 96 ? 4.504 6.186 10.671 1.00 97.69 96 TYR A O 1
ATOM 785 N N . LEU A 1 97 ? 2.894 7.680 11.134 1.00 98.31 97 LEU A N 1
ATOM 786 C CA . LEU A 1 97 ? 2.878 8.252 9.793 1.00 98.31 97 LEU A CA 1
ATOM 787 C C . LEU A 1 97 ? 4.221 8.899 9.436 1.00 98.31 97 LEU A C 1
ATOM 789 O O . LEU A 1 97 ? 4.712 8.680 8.333 1.00 98.31 97 LEU A O 1
ATOM 793 N N . LEU A 1 98 ? 4.821 9.662 10.354 1.00 98.19 98 LEU A N 1
ATOM 794 C CA . LEU A 1 98 ? 6.124 10.293 10.151 1.00 98.19 98 LEU A CA 1
ATOM 795 C C . LEU A 1 98 ? 7.194 9.240 9.865 1.00 98.19 98 LEU A C 1
ATOM 797 O O . LEU A 1 98 ? 7.840 9.312 8.825 1.00 98.19 98 LEU A O 1
ATOM 801 N N . PHE A 1 99 ? 7.344 8.239 10.734 1.00 98.44 99 PHE A N 1
ATOM 802 C CA . PHE A 1 99 ? 8.345 7.191 10.536 1.00 98.44 99 PHE A CA 1
ATOM 803 C C . PHE A 1 99 ? 8.090 6.377 9.266 1.00 98.44 99 PHE A C 1
ATOM 805 O O . PHE A 1 99 ? 9.028 6.147 8.512 1.00 98.44 99 PHE A O 1
ATOM 812 N N . ASN A 1 100 ? 6.839 6.014 8.963 1.00 98.44 100 ASN A N 1
ATOM 813 C CA . ASN A 1 100 ? 6.528 5.290 7.727 1.00 98.44 100 ASN A CA 1
ATOM 814 C C . ASN A 1 100 ? 6.825 6.127 6.474 1.00 98.44 100 ASN A C 1
ATOM 816 O O . ASN A 1 100 ? 7.288 5.597 5.471 1.00 98.44 100 ASN A O 1
ATOM 820 N N . THR A 1 101 ? 6.614 7.446 6.542 1.00 98.44 101 THR A N 1
ATOM 821 C CA . THR A 1 101 ? 6.968 8.376 5.458 1.00 98.44 101 THR A CA 1
ATOM 822 C C . THR A 1 101 ? 8.480 8.490 5.298 1.00 98.44 101 THR A C 1
ATOM 824 O O . THR A 1 101 ? 8.971 8.461 4.176 1.00 98.44 101 THR A O 1
ATOM 827 N N . LEU A 1 102 ? 9.232 8.573 6.400 1.00 98.38 102 LEU A N 1
ATOM 828 C CA . LEU A 1 102 ? 10.695 8.570 6.352 1.00 98.38 102 LEU A CA 1
ATOM 829 C C . LEU A 1 102 ? 11.226 7.260 5.758 1.00 98.38 102 LEU A C 1
ATOM 831 O O . LEU A 1 102 ? 12.093 7.308 4.891 1.00 98.38 102 LEU A O 1
ATOM 835 N N . PHE A 1 103 ? 10.665 6.110 6.143 1.00 98.06 103 PHE A N 1
ATOM 836 C CA . PHE A 1 103 ? 11.018 4.826 5.534 1.00 98.06 103 PHE A CA 1
ATOM 837 C C . PHE A 1 103 ? 10.685 4.781 4.043 1.00 98.06 103 PHE A C 1
ATOM 839 O O . PHE A 1 103 ? 11.523 4.347 3.262 1.00 98.06 103 PHE A O 1
ATOM 846 N N . ALA A 1 104 ? 9.521 5.288 3.630 1.00 98.00 104 ALA A N 1
ATOM 847 C CA . ALA A 1 104 ? 9.172 5.385 2.215 1.00 98.00 104 ALA A CA 1
ATOM 848 C C . ALA A 1 104 ? 10.173 6.255 1.436 1.00 98.00 104 ALA A C 1
ATOM 850 O O . ALA A 1 104 ? 10.599 5.872 0.353 1.00 98.00 104 ALA A O 1
ATOM 851 N N . ILE A 1 105 ? 10.604 7.391 1.999 1.00 97.88 105 ILE A N 1
ATOM 852 C CA . ILE A 1 105 ? 11.628 8.249 1.383 1.00 97.88 105 ILE A CA 1
ATOM 853 C C . ILE A 1 105 ? 12.955 7.500 1.241 1.00 97.88 105 ILE A C 1
ATOM 855 O O . ILE A 1 105 ? 13.577 7.586 0.185 1.00 97.88 105 ILE A O 1
ATOM 859 N N . VAL A 1 106 ? 13.383 6.764 2.273 1.00 98.19 106 VAL A N 1
ATOM 860 C CA . VAL A 1 106 ? 14.602 5.945 2.210 1.00 98.19 106 VAL A CA 1
ATOM 861 C C . VAL A 1 106 ? 14.478 4.904 1.100 1.00 98.19 106 VAL A C 1
ATOM 863 O O . VAL A 1 106 ? 15.322 4.894 0.214 1.00 98.19 106 VAL A O 1
ATOM 866 N N . VAL A 1 107 ? 13.392 4.123 1.077 1.00 97.38 107 VAL A N 1
ATOM 867 C CA . VAL A 1 107 ? 13.123 3.108 0.042 1.00 97.38 107 VAL A CA 1
ATOM 868 C C . VAL A 1 107 ? 13.213 3.703 -1.364 1.00 97.38 107 VAL A C 1
ATOM 870 O O . VAL A 1 107 ? 13.967 3.204 -2.194 1.00 97.38 107 VAL A O 1
ATOM 873 N N . VAL A 1 108 ? 12.532 4.824 -1.612 1.00 96.25 108 VAL A N 1
ATOM 874 C CA . VAL A 1 108 ? 12.541 5.498 -2.922 1.00 96.25 108 VAL A CA 1
ATOM 875 C C . VAL A 1 108 ? 13.938 5.986 -3.309 1.00 96.25 108 VAL A C 1
ATOM 877 O O . VAL A 1 108 ? 14.276 6.022 -4.486 1.00 96.25 108 VAL A O 1
ATOM 880 N N . LYS A 1 109 ? 14.761 6.395 -2.339 1.00 96.12 109 LYS A N 1
ATOM 881 C CA . LYS A 1 109 ? 16.107 6.921 -2.603 1.00 96.12 109 LYS A CA 1
ATOM 882 C C . LYS A 1 109 ? 17.175 5.843 -2.737 1.00 96.12 109 LYS A C 1
ATOM 884 O O . LYS A 1 109 ? 18.199 6.128 -3.350 1.00 96.12 109 LYS A O 1
ATOM 889 N N . THR A 1 110 ? 16.973 4.665 -2.150 1.00 95.69 110 THR A N 1
ATOM 890 C CA . THR A 1 110 ? 18.006 3.622 -2.088 1.00 95.69 110 THR A CA 1
ATOM 891 C C . THR A 1 110 ? 17.684 2.388 -2.912 1.00 95.69 110 THR A C 1
ATOM 893 O O . THR A 1 110 ? 18.613 1.754 -3.396 1.00 95.69 110 THR A O 1
ATOM 896 N N . LEU A 1 111 ? 16.406 2.018 -3.032 1.00 93.88 111 LEU A N 1
ATOM 897 C CA . LEU A 1 111 ? 15.998 0.751 -3.644 1.00 93.88 111 LEU A CA 1
ATOM 898 C C . LEU A 1 111 ? 15.450 0.933 -5.063 1.00 93.88 111 LEU A C 1
ATOM 900 O O . LEU A 1 111 ? 15.554 0.027 -5.881 1.00 93.88 111 LEU A O 1
ATOM 904 N N . PHE A 1 112 ? 14.879 2.098 -5.377 1.00 92.50 112 PHE A N 1
ATOM 905 C CA . PHE A 1 112 ? 14.222 2.305 -6.665 1.00 92.50 112 PHE A CA 1
ATOM 906 C C . PHE A 1 112 ? 15.197 2.710 -7.762 1.00 92.50 112 PHE A C 1
ATOM 908 O O . PHE A 1 112 ? 15.931 3.694 -7.659 1.00 92.50 112 PHE A O 1
ATOM 915 N N . VAL A 1 113 ? 15.115 1.983 -8.872 1.00 89.44 113 VAL A N 1
ATOM 916 C CA . VAL A 1 113 ? 15.806 2.307 -10.123 1.00 89.44 113 VAL A CA 1
ATOM 917 C C . VAL A 1 113 ? 14.948 3.246 -10.982 1.00 89.44 113 VAL A C 1
ATOM 919 O O . VAL A 1 113 ? 15.463 4.157 -11.640 1.00 89.44 113 VAL A O 1
ATOM 922 N N . ILE A 1 114 ? 13.629 3.057 -10.970 1.00 90.88 114 ILE A N 1
ATOM 923 C CA . ILE A 1 114 ? 12.633 3.891 -11.649 1.00 90.88 114 ILE A CA 1
ATOM 924 C C . ILE A 1 114 ? 11.507 4.236 -10.674 1.00 90.88 114 ILE A C 1
ATOM 926 O O . ILE A 1 114 ? 11.172 3.455 -9.795 1.00 90.88 114 ILE A O 1
ATOM 930 N N . ASN A 1 115 ? 10.907 5.417 -10.808 1.00 94.06 115 ASN A N 1
ATOM 931 C CA . ASN A 1 115 ? 9.918 5.886 -9.833 1.00 94.06 115 ASN A CA 1
ATOM 932 C C . ASN A 1 115 ? 8.561 5.187 -9.961 1.00 94.06 115 ASN A C 1
ATOM 934 O O . ASN A 1 115 ? 7.698 5.416 -9.120 1.00 94.06 115 ASN A O 1
ATOM 938 N N . ILE A 1 116 ? 8.339 4.358 -10.986 1.00 92.62 116 ILE A N 1
ATOM 939 C CA . ILE A 1 116 ? 7.069 3.636 -11.125 1.00 92.62 116 ILE A CA 1
ATOM 940 C C . ILE A 1 116 ? 6.837 2.609 -10.030 1.00 92.62 116 ILE A C 1
ATOM 942 O O . ILE A 1 116 ? 5.683 2.397 -9.669 1.00 92.62 116 ILE A O 1
ATOM 946 N N . GLU A 1 117 ? 7.907 2.121 -9.401 1.00 93.94 117 GLU A N 1
ATOM 947 C CA . GLU A 1 117 ? 7.827 1.251 -8.225 1.00 93.94 117 GLU A CA 1
ATOM 948 C C . GLU A 1 117 ? 7.074 1.913 -7.054 1.00 93.94 117 GLU A C 1
ATOM 950 O O . GLU A 1 117 ? 6.573 1.243 -6.152 1.00 93.94 117 GLU A O 1
ATOM 955 N N . LEU A 1 118 ? 6.863 3.240 -7.091 1.00 95.69 118 LEU A N 1
ATOM 956 C CA . LEU A 1 118 ? 5.961 3.942 -6.170 1.00 95.69 118 LEU A CA 1
ATOM 957 C C . LEU A 1 118 ? 4.537 3.372 -6.167 1.00 95.69 118 LEU A C 1
ATOM 959 O O . LEU A 1 118 ? 3.825 3.589 -5.186 1.00 95.69 118 LEU A O 1
ATOM 963 N N . ILE A 1 119 ? 4.111 2.665 -7.221 1.00 95.06 119 ILE A N 1
ATOM 964 C CA . ILE A 1 119 ? 2.786 2.038 -7.318 1.00 95.06 119 ILE A CA 1
ATOM 965 C C . ILE A 1 119 ? 2.572 0.929 -6.278 1.00 95.06 119 ILE A C 1
ATOM 967 O O . ILE A 1 119 ? 1.437 0.710 -5.846 1.00 95.06 119 ILE A O 1
ATOM 971 N N . HIS A 1 120 ? 3.647 0.307 -5.790 1.00 96.62 120 HIS A N 1
ATOM 972 C CA . HIS A 1 120 ? 3.583 -0.714 -4.746 1.00 96.62 120 HIS A CA 1
ATOM 973 C C . HIS A 1 120 ? 3.008 -0.156 -3.440 1.00 96.62 120 HIS A C 1
ATOM 975 O O . HIS A 1 120 ? 2.235 -0.829 -2.752 1.00 96.62 120 HIS A O 1
ATOM 981 N N . PHE A 1 121 ? 3.299 1.111 -3.111 1.00 97.88 121 PHE A N 1
ATOM 982 C CA . PHE A 1 121 ? 2.769 1.742 -1.903 1.00 97.88 121 PHE A CA 1
ATOM 983 C C . PHE A 1 121 ? 1.230 1.768 -1.866 1.00 97.88 121 PHE A C 1
ATOM 985 O O . PHE A 1 121 ? 0.666 1.205 -0.923 1.00 97.88 121 PHE A O 1
ATOM 992 N N . PRO A 1 122 ? 0.511 2.377 -2.835 1.00 97.06 122 PRO A N 1
ATOM 993 C CA . PRO A 1 122 ? -0.946 2.349 -2.847 1.00 97.06 122 PRO A CA 1
ATOM 994 C C . PRO A 1 122 ? -1.511 0.941 -3.073 1.00 97.06 122 PRO A C 1
ATOM 996 O O . PRO A 1 122 ? -2.547 0.630 -2.482 1.00 97.06 122 PRO A O 1
ATOM 999 N N . GLN A 1 123 ? -0.844 0.076 -3.850 1.00 97.25 123 GLN A N 1
ATOM 1000 C CA . GLN A 1 123 ? -1.302 -1.300 -4.068 1.00 97.25 123 GLN A CA 1
ATOM 1001 C C . GLN A 1 123 ? -1.360 -2.095 -2.758 1.00 97.25 123 GLN A C 1
ATOM 1003 O O . GLN A 1 123 ? -2.397 -2.676 -2.419 1.00 97.25 123 GLN A O 1
ATOM 1008 N N . TYR A 1 124 ? -0.287 -2.076 -1.971 1.00 98.31 124 TYR A N 1
ATOM 1009 C CA . TYR A 1 124 ? -0.251 -2.819 -0.714 1.00 98.31 124 TYR A CA 1
ATOM 1010 C C . TYR A 1 124 ? -0.947 -2.088 0.434 1.00 98.31 124 TYR A C 1
ATOM 1012 O O . TYR A 1 124 ? -1.482 -2.744 1.331 1.00 98.31 124 TYR A O 1
ATOM 1020 N N . ALA A 1 125 ? -1.068 -0.757 0.383 1.00 98.38 125 ALA A N 1
ATOM 1021 C CA . ALA A 1 125 ? -1.953 -0.025 1.289 1.00 98.38 125 ALA A CA 1
ATOM 1022 C C . ALA A 1 125 ? -3.411 -0.481 1.127 1.00 98.38 125 ALA A C 1
ATOM 1024 O O . ALA A 1 125 ? -4.088 -0.765 2.118 1.00 98.38 125 ALA A O 1
ATOM 1025 N N . LEU A 1 126 ? -3.888 -0.591 -0.117 1.00 97.88 126 LEU A N 1
ATOM 1026 C CA . LEU A 1 126 ? -5.236 -1.068 -0.407 1.00 97.88 126 LEU A CA 1
ATOM 1027 C C . LEU A 1 126 ? -5.393 -2.559 -0.081 1.00 97.88 126 LEU A C 1
ATOM 1029 O O . LEU A 1 126 ? -6.392 -2.931 0.535 1.00 97.88 126 LEU A O 1
ATOM 1033 N N . PHE A 1 127 ? -4.393 -3.395 -0.385 1.00 98.25 127 PHE A N 1
ATOM 1034 C CA . PHE A 1 127 ? -4.388 -4.803 0.027 1.00 98.25 127 PHE A CA 1
ATOM 1035 C C . PHE A 1 127 ? -4.580 -4.947 1.544 1.00 98.25 127 PHE A C 1
ATOM 1037 O O . PHE A 1 127 ? -5.469 -5.669 1.996 1.00 98.25 127 PHE A O 1
ATOM 1044 N N . ALA A 1 128 ? -3.799 -4.206 2.340 1.00 98.19 128 ALA A N 1
ATOM 1045 C CA . ALA A 1 128 ? -3.879 -4.233 3.797 1.00 98.19 128 ALA A CA 1
ATOM 1046 C C . ALA A 1 128 ? -5.269 -3.814 4.308 1.00 98.19 128 ALA A C 1
ATOM 1048 O O . ALA A 1 128 ? -5.823 -4.437 5.215 1.00 98.19 128 ALA A O 1
ATOM 1049 N N . ILE A 1 129 ? -5.871 -2.789 3.698 1.00 96.62 129 ILE A N 1
ATOM 1050 C CA . ILE A 1 129 ? -7.235 -2.337 4.006 1.00 96.62 129 ILE A CA 1
ATOM 1051 C C . ILE A 1 129 ? -8.263 -3.445 3.716 1.00 96.62 129 ILE A C 1
ATOM 1053 O O . ILE A 1 129 ? -9.167 -3.659 4.531 1.00 96.62 129 ILE A O 1
ATOM 1057 N N . LEU A 1 130 ? -8.117 -4.167 2.600 1.00 95.25 130 LEU A N 1
ATOM 1058 C CA . LEU A 1 130 ? -9.036 -5.228 2.168 1.00 95.25 130 LEU A CA 1
ATOM 1059 C C . LEU A 1 130 ? -8.892 -6.531 2.961 1.00 95.25 130 LEU A C 1
ATOM 1061 O O . LEU A 1 130 ? -9.894 -7.195 3.211 1.00 95.25 130 LEU A O 1
ATOM 1065 N N . VAL A 1 131 ? -7.680 -6.903 3.381 1.00 95.94 131 VAL A N 1
ATOM 1066 C CA . VAL A 1 131 ? -7.449 -8.131 4.165 1.00 95.94 131 VAL A CA 1
ATOM 1067 C C . VAL A 1 131 ? -7.734 -7.935 5.660 1.00 95.94 131 VAL A C 1
ATOM 1069 O O . VAL A 1 131 ? -8.041 -8.899 6.367 1.00 95.94 131 VAL A O 1
ATOM 1072 N N . PHE A 1 132 ? -7.714 -6.694 6.164 1.00 95.50 132 PHE A N 1
ATOM 1073 C CA . PHE A 1 132 ? -7.956 -6.404 7.582 1.00 95.50 132 PHE A CA 1
ATOM 1074 C C . PHE A 1 132 ? -9.267 -6.989 8.152 1.00 95.50 132 PHE A C 1
ATOM 1076 O O . PHE A 1 132 ? -9.220 -7.535 9.255 1.00 95.50 132 PHE A O 1
ATOM 1083 N N . PRO A 1 133 ? -10.436 -6.954 7.477 1.00 92.00 133 PRO A N 1
ATOM 1084 C CA . PRO A 1 133 ? -11.664 -7.566 7.998 1.00 92.00 133 PRO A CA 1
ATOM 1085 C C . PRO A 1 133 ? -11.572 -9.093 8.186 1.00 92.00 133 PRO A C 1
ATOM 1087 O O . PRO A 1 133 ? -12.281 -9.654 9.031 1.00 92.00 133 PRO A O 1
ATOM 1090 N N . LEU A 1 134 ? -10.693 -9.765 7.429 1.00 91.75 134 LEU A N 1
ATOM 1091 C CA . LEU A 1 134 ? -10.425 -11.201 7.552 1.00 91.75 134 LEU A CA 1
ATOM 1092 C C . LEU A 1 134 ? -9.482 -11.488 8.724 1.00 91.75 134 LEU A C 1
ATOM 1094 O O . LEU A 1 134 ? -9.780 -12.348 9.553 1.00 91.75 134 LEU A O 1
ATOM 1098 N N . ALA A 1 135 ? -8.382 -10.734 8.818 1.00 92.69 135 ALA A N 1
ATOM 1099 C CA . ALA A 1 135 ? -7.346 -10.909 9.838 1.00 92.69 135 ALA A CA 1
ATOM 1100 C C . ALA A 1 135 ? -7.758 -10.376 11.222 1.00 92.69 135 ALA A C 1
ATOM 1102 O O . ALA A 1 135 ? -7.387 -10.930 12.256 1.00 92.69 135 ALA A O 1
ATOM 1103 N N . ARG A 1 136 ? -8.540 -9.289 11.251 1.00 89.81 136 ARG A N 1
ATOM 1104 C CA . ARG A 1 136 ? -9.085 -8.607 12.442 1.00 89.81 136 ARG A CA 1
ATOM 1105 C C . ARG A 1 136 ? -8.040 -8.117 13.449 1.00 89.81 136 ARG A C 1
ATOM 1107 O O . ARG A 1 136 ? -8.388 -7.780 14.581 1.00 89.81 136 ARG A O 1
ATOM 1114 N N . CYS A 1 137 ? -6.779 -8.076 13.040 1.00 92.88 137 CYS A N 1
ATOM 1115 C CA . CYS A 1 137 ? -5.628 -7.676 13.834 1.00 92.88 137 CYS A CA 1
ATOM 1116 C C . CYS A 1 137 ? -4.615 -6.981 12.924 1.00 92.88 137 CYS A C 1
ATOM 1118 O O . CYS A 1 137 ? -4.369 -7.437 11.803 1.00 92.88 137 CYS A O 1
ATOM 1120 N N . TYR A 1 138 ? -4.015 -5.892 13.409 1.00 94.69 138 TYR A N 1
ATOM 1121 C CA . TYR A 1 138 ? -3.035 -5.118 12.643 1.00 94.69 138 TYR A CA 1
ATOM 1122 C C . TYR A 1 138 ? -1.790 -5.947 12.308 1.00 94.69 138 TYR A C 1
ATOM 1124 O O . TYR A 1 138 ? -1.375 -5.982 11.153 1.00 94.69 138 TYR A O 1
ATOM 1132 N N . ASN A 1 139 ? -1.257 -6.689 13.281 1.00 95.00 139 ASN A N 1
ATOM 1133 C CA . ASN A 1 139 ? -0.058 -7.508 13.084 1.00 95.00 139 ASN A CA 1
ATOM 1134 C C . ASN A 1 139 ? -0.308 -8.658 12.101 1.00 95.00 139 ASN A C 1
ATOM 1136 O O . ASN A 1 139 ? 0.494 -8.889 11.202 1.00 95.00 139 ASN A O 1
ATOM 1140 N N . SER A 1 140 ? -1.448 -9.346 12.229 1.00 95.62 140 SER A N 1
ATOM 1141 C CA . SER A 1 140 ? -1.809 -10.415 11.290 1.00 95.62 140 SER A CA 1
ATOM 1142 C C . SER A 1 140 ? -2.040 -9.869 9.879 1.00 95.62 140 SER A C 1
ATOM 1144 O O . SER A 1 140 ? -1.604 -10.487 8.917 1.00 95.62 140 SER A O 1
ATOM 1146 N N . THR A 1 141 ? -2.650 -8.688 9.744 1.00 97.12 141 THR A N 1
ATOM 1147 C CA . THR A 1 141 ? -2.816 -8.017 8.442 1.00 97.12 141 THR A CA 1
ATOM 1148 C C . THR A 1 141 ? -1.473 -7.704 7.791 1.00 97.12 141 THR A C 1
ATOM 1150 O O . THR A 1 141 ? -1.303 -7.924 6.592 1.00 97.12 141 THR A O 1
ATOM 1153 N N . LEU A 1 142 ? -0.510 -7.221 8.578 1.00 97.06 142 LEU A N 1
ATOM 1154 C CA . LEU A 1 142 ? 0.831 -6.931 8.088 1.00 97.06 142 LEU A CA 1
ATOM 1155 C C . LEU A 1 142 ? 1.541 -8.212 7.624 1.00 97.06 142 LEU A C 1
ATOM 1157 O O . LEU A 1 142 ? 2.127 -8.218 6.547 1.00 97.06 142 LEU A O 1
ATOM 1161 N N . LEU A 1 143 ? 1.408 -9.311 8.378 1.00 97.56 143 LEU A N 1
ATOM 1162 C CA . LEU A 1 143 ? 1.956 -10.618 8.000 1.00 97.56 143 LEU A CA 1
ATOM 1163 C C . LEU A 1 143 ? 1.348 -11.141 6.689 1.00 97.56 143 LEU A C 1
ATOM 1165 O O . LEU A 1 143 ? 2.085 -11.579 5.811 1.00 97.56 143 LEU A O 1
ATOM 1169 N N . TRP A 1 144 ? 0.025 -11.054 6.530 1.00 97.69 144 TRP A N 1
ATOM 1170 C CA . TRP A 1 144 ? -0.643 -11.443 5.283 1.00 97.69 144 TRP A CA 1
ATOM 1171 C C . TRP A 1 144 ? -0.217 -10.573 4.101 1.00 97.69 144 TRP A C 1
ATOM 1173 O O . TRP A 1 144 ? -0.018 -11.087 3.007 1.00 97.69 144 TRP A O 1
ATOM 1183 N N . SER A 1 145 ? -0.037 -9.270 4.324 1.00 98.00 145 SER A N 1
ATOM 1184 C CA . SER A 1 145 ? 0.438 -8.348 3.285 1.00 98.00 145 SER A CA 1
ATOM 1185 C C . SER A 1 145 ? 1.878 -8.659 2.874 1.00 98.00 145 SER A C 1
ATOM 1187 O O . SER A 1 145 ? 2.187 -8.646 1.689 1.00 98.00 145 SER A O 1
ATOM 1189 N N . PHE A 1 146 ? 2.740 -9.005 3.834 1.00 97.31 146 PHE A N 1
ATOM 1190 C CA . PHE A 1 146 ? 4.111 -9.437 3.565 1.00 97.31 146 PHE A CA 1
ATOM 1191 C C . PHE A 1 146 ? 4.154 -10.738 2.754 1.00 97.31 146 PHE A C 1
ATOM 1193 O O . PHE A 1 146 ? 4.865 -10.814 1.758 1.00 97.31 146 PHE A O 1
ATOM 1200 N N . GLN A 1 147 ? 3.359 -11.743 3.134 1.00 97.75 147 GLN A N 1
ATOM 1201 C CA . GLN A 1 147 ? 3.273 -13.005 2.391 1.00 97.75 147 GLN A CA 1
ATOM 1202 C C . GLN A 1 147 ? 2.733 -12.801 0.972 1.00 97.75 147 GLN A C 1
ATOM 1204 O O . GLN A 1 147 ? 3.271 -13.372 0.030 1.00 97.75 147 GLN A O 1
ATOM 1209 N N . ALA A 1 148 ? 1.710 -11.959 0.804 1.00 97.56 148 ALA A N 1
ATOM 1210 C CA . ALA A 1 148 ? 1.189 -11.600 -0.512 1.00 97.56 148 ALA A CA 1
ATOM 1211 C C . ALA A 1 148 ? 2.247 -10.887 -1.373 1.00 97.56 148 ALA A C 1
ATOM 1213 O O . ALA A 1 148 ? 2.382 -11.210 -2.549 1.00 97.56 148 ALA A O 1
ATOM 1214 N N . GLY A 1 149 ? 3.039 -9.994 -0.768 1.00 96.94 149 GLY A N 1
ATOM 1215 C CA . GLY A 1 149 ? 4.188 -9.345 -1.404 1.00 96.94 149 GLY A CA 1
ATOM 1216 C C . GLY A 1 149 ? 5.250 -10.331 -1.863 1.00 96.94 149 GLY A C 1
ATOM 1217 O O . GLY A 1 149 ? 5.754 -10.225 -2.973 1.00 96.94 149 GLY A O 1
ATOM 1218 N N . ALA A 1 150 ? 5.552 -11.325 -1.030 1.00 96.69 150 ALA A N 1
ATOM 1219 C CA . ALA A 1 150 ? 6.507 -12.362 -1.384 1.00 96.69 150 ALA A CA 1
ATOM 1220 C C . ALA A 1 150 ? 6.002 -13.272 -2.518 1.00 96.69 150 ALA A C 1
ATOM 1222 O O . ALA A 1 150 ? 6.769 -13.687 -3.378 1.00 96.69 150 ALA A O 1
ATOM 1223 N N . LEU A 1 151 ? 4.705 -13.583 -2.543 1.00 96.50 151 LEU A N 1
ATOM 1224 C CA . LEU A 1 151 ? 4.114 -14.393 -3.610 1.00 96.50 151 LEU A CA 1
ATOM 1225 C C . LEU A 1 151 ? 4.029 -13.649 -4.948 1.00 96.50 151 LEU A C 1
ATOM 1227 O O . LEU A 1 151 ? 4.180 -14.281 -5.991 1.00 96.50 151 LEU A O 1
ATOM 1231 N N . ASP A 1 152 ? 3.807 -12.335 -4.915 1.00 94.81 152 ASP A N 1
ATOM 1232 C CA . ASP A 1 152 ? 3.834 -11.466 -6.096 1.00 94.81 152 ASP A CA 1
ATOM 1233 C C . ASP A 1 152 ? 5.230 -11.487 -6.728 1.00 94.81 152 ASP A C 1
ATOM 1235 O O . ASP A 1 152 ? 5.380 -11.881 -7.883 1.00 94.81 152 ASP A O 1
ATOM 1239 N N . GLU A 1 153 ? 6.266 -11.236 -5.924 1.00 94.00 153 GLU A N 1
ATOM 1240 C CA . GLU A 1 153 ? 7.654 -11.294 -6.387 1.00 94.00 153 GLU A CA 1
ATOM 1241 C C . GLU A 1 153 ? 8.059 -12.702 -6.847 1.00 94.00 153 GLU A C 1
ATOM 1243 O O . GLU A 1 153 ? 8.671 -12.874 -7.897 1.00 94.00 153 GLU A O 1
ATOM 1248 N N . ALA A 1 154 ? 7.647 -13.750 -6.126 1.00 93.12 154 ALA A N 1
ATOM 1249 C CA . ALA A 1 154 ? 7.889 -15.123 -6.561 1.00 93.12 154 ALA A CA 1
ATOM 1250 C C . ALA A 1 154 ? 7.252 -15.400 -7.931 1.00 93.12 154 ALA A C 1
ATOM 1252 O O . ALA A 1 154 ? 7.858 -16.057 -8.778 1.00 93.12 154 ALA A O 1
ATOM 1253 N N . TYR A 1 155 ? 6.039 -14.901 -8.174 1.00 92.62 155 TYR A N 1
ATOM 1254 C CA . TYR A 1 155 ? 5.388 -15.045 -9.470 1.00 92.62 155 TYR A CA 1
ATOM 1255 C C . TYR A 1 155 ? 6.151 -14.301 -10.573 1.00 92.62 155 TYR A C 1
ATOM 1257 O O . TYR A 1 155 ? 6.344 -14.848 -11.663 1.00 92.62 155 TYR A O 1
ATOM 1265 N N . GLN A 1 156 ? 6.637 -13.092 -10.289 1.00 89.88 156 GLN A N 1
ATOM 1266 C CA . GLN A 1 156 ? 7.450 -12.332 -11.233 1.00 89.88 156 GLN A CA 1
ATOM 1267 C C . GLN A 1 156 ? 8.751 -13.059 -11.578 1.00 89.88 156 GLN A C 1
ATOM 1269 O O . GLN A 1 156 ? 9.011 -13.316 -12.758 1.00 89.88 156 GLN A O 1
ATOM 1274 N N . TYR A 1 157 ? 9.494 -13.467 -10.550 1.00 90.50 157 TYR A N 1
ATOM 1275 C CA . TYR A 1 157 ? 10.775 -14.152 -10.665 1.00 90.50 157 TYR A CA 1
ATOM 1276 C C . TYR A 1 157 ? 10.663 -15.489 -11.411 1.00 90.50 157 TYR A C 1
ATOM 1278 O O . TYR A 1 157 ? 11.419 -15.750 -12.344 1.00 90.50 157 TYR A O 1
ATOM 1286 N N . PHE A 1 158 ? 9.697 -16.340 -11.048 1.00 89.62 158 PHE A N 1
ATOM 1287 C CA . PHE A 1 158 ? 9.589 -17.676 -11.643 1.00 89.62 158 PHE A CA 1
ATOM 1288 C C . PHE A 1 158 ? 8.858 -17.706 -12.993 1.00 89.62 158 PHE A C 1
ATOM 1290 O O . PHE A 1 158 ? 9.151 -18.587 -13.801 1.00 89.62 158 PHE A O 1
ATOM 1297 N N . TYR A 1 159 ? 7.910 -16.793 -13.252 1.00 88.12 159 TYR A N 1
ATOM 1298 C CA . TYR A 1 159 ? 7.004 -16.917 -14.406 1.00 88.12 159 TYR A CA 1
ATOM 1299 C C . TYR A 1 159 ? 7.009 -15.731 -15.375 1.00 88.12 159 TYR A C 1
ATOM 1301 O O . TYR A 1 159 ? 6.921 -15.954 -16.583 1.00 88.12 159 TYR A O 1
ATOM 1309 N N . LEU A 1 160 ? 7.078 -14.480 -14.906 1.00 81.38 160 LEU A N 1
ATOM 1310 C CA . LEU A 1 160 ? 6.943 -13.314 -15.799 1.00 81.38 160 LEU A CA 1
ATOM 1311 C C . LEU A 1 160 ? 8.266 -12.851 -16.412 1.00 81.38 160 LEU A C 1
ATOM 1313 O O . LEU A 1 160 ? 8.287 -12.346 -17.542 1.00 81.38 160 LEU A O 1
ATOM 1317 N N . ALA A 1 161 ? 9.350 -12.991 -15.660 1.00 74.81 161 ALA A N 1
ATOM 1318 C CA . ALA A 1 161 ? 10.653 -12.432 -15.977 1.00 74.81 161 ALA A CA 1
ATOM 1319 C C . ALA A 1 161 ? 11.828 -13.397 -15.696 1.00 74.81 161 ALA A C 1
ATOM 1321 O O . ALA A 1 161 ? 12.900 -12.914 -15.340 1.00 74.81 161 ALA A O 1
ATOM 1322 N N . PRO A 1 162 ? 11.715 -14.729 -15.920 1.00 73.44 162 PRO A N 1
ATOM 1323 C CA . PRO A 1 162 ? 12.770 -15.676 -15.530 1.00 73.44 162 PRO A CA 1
ATOM 1324 C C . PRO A 1 162 ? 14.115 -15.440 -16.237 1.00 73.44 162 PRO A C 1
ATOM 1326 O O . PRO A 1 162 ? 15.139 -15.948 -15.794 1.00 73.44 162 PRO A O 1
ATOM 1329 N N . ASN A 1 163 ? 14.112 -14.682 -17.341 1.00 74.19 163 ASN A N 1
ATOM 1330 C CA . ASN A 1 163 ? 15.309 -14.299 -18.089 1.00 74.19 163 ASN A CA 1
ATOM 1331 C C . ASN A 1 163 ? 15.642 -12.798 -17.988 1.00 74.19 163 ASN A C 1
ATOM 1333 O O . ASN A 1 163 ? 16.703 -12.400 -18.465 1.00 74.19 163 ASN A O 1
ATOM 1337 N N . ASP A 1 164 ? 14.754 -11.969 -17.422 1.00 70.62 164 ASP A N 1
ATOM 1338 C CA . ASP A 1 164 ? 14.965 -10.514 -17.336 1.00 70.62 164 ASP A CA 1
ATOM 1339 C C . ASP A 1 164 ? 15.642 -10.123 -16.012 1.00 70.62 164 ASP A C 1
ATOM 1341 O O . ASP A 1 164 ? 16.361 -9.125 -15.962 1.00 70.62 164 ASP A O 1
ATOM 1345 N N . THR A 1 165 ? 15.454 -10.917 -14.950 1.00 69.75 165 THR A N 1
ATOM 1346 C CA . THR A 1 165 ? 16.119 -10.733 -13.655 1.00 69.75 165 THR A CA 1
ATOM 1347 C C . THR A 1 165 ? 16.793 -12.030 -13.209 1.00 69.75 165 THR A C 1
ATOM 1349 O O . THR A 1 165 ? 16.265 -13.126 -13.370 1.00 69.75 165 THR A O 1
ATOM 1352 N N . SER A 1 166 ? 18.003 -11.923 -12.654 1.00 77.94 166 SER A N 1
ATOM 1353 C CA . SER A 1 166 ? 18.761 -13.076 -12.140 1.00 77.94 166 SER A CA 1
ATOM 1354 C C . SER A 1 166 ? 18.598 -13.272 -10.631 1.00 77.94 166 SER A C 1
ATOM 1356 O O . SER A 1 166 ? 19.323 -14.064 -10.029 1.00 77.94 166 SER A O 1
ATOM 1358 N N . TYR A 1 167 ? 17.721 -12.494 -9.997 1.00 84.56 167 TYR A N 1
ATOM 1359 C CA . TYR A 1 167 ? 17.520 -12.492 -8.557 1.00 84.56 167 TYR A CA 1
ATOM 1360 C C . TYR A 1 167 ? 16.063 -12.182 -8.211 1.00 84.56 167 TYR A C 1
ATOM 1362 O O . TYR A 1 167 ? 15.362 -11.512 -8.963 1.00 84.56 167 TYR A O 1
ATOM 1370 N N . TYR A 1 168 ? 15.649 -12.681 -7.051 1.00 87.88 168 TYR A N 1
ATOM 1371 C CA . TYR A 1 168 ? 14.383 -12.357 -6.408 1.00 87.88 168 TYR A CA 1
ATOM 1372 C C . TYR A 1 168 ? 14.483 -10.958 -5.787 1.00 87.88 168 TYR A C 1
ATOM 1374 O O . TYR A 1 168 ? 15.343 -10.735 -4.924 1.00 87.88 168 TYR A O 1
ATOM 1382 N N . ASP A 1 169 ? 13.649 -10.017 -6.220 1.00 89.38 169 ASP A N 1
ATOM 1383 C CA . ASP A 1 169 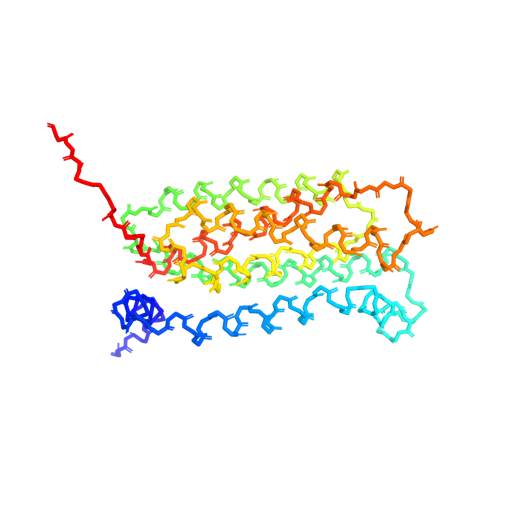? 13.736 -8.621 -5.813 1.00 89.38 169 ASP A CA 1
ATOM 1384 C C . ASP A 1 169 ? 13.175 -8.399 -4.402 1.00 89.38 169 ASP A C 1
ATOM 1386 O O . ASP A 1 169 ? 11.994 -8.157 -4.151 1.00 89.38 169 ASP A O 1
ATOM 1390 N N . PHE A 1 170 ? 14.071 -8.467 -3.419 1.00 92.69 170 PHE A N 1
ATOM 1391 C CA . PHE A 1 170 ? 13.718 -8.197 -2.030 1.00 92.69 170 PHE A CA 1
ATOM 1392 C C . PHE A 1 170 ? 13.283 -6.737 -1.797 1.00 92.69 170 PHE A C 1
ATOM 1394 O O . PHE A 1 170 ? 12.640 -6.447 -0.782 1.00 92.69 170 PHE A O 1
ATOM 1401 N N . ASN A 1 171 ? 13.599 -5.817 -2.715 1.00 94.56 171 ASN A N 1
ATOM 1402 C CA . ASN A 1 171 ? 13.190 -4.421 -2.602 1.00 94.56 171 ASN A CA 1
ATOM 1403 C C . ASN A 1 171 ? 11.669 -4.290 -2.637 1.00 94.56 171 ASN A C 1
ATOM 1405 O O . ASN A 1 171 ? 11.104 -3.520 -1.852 1.00 94.56 171 ASN A O 1
ATOM 1409 N N . ASP A 1 172 ? 11.002 -5.094 -3.460 1.00 93.56 172 ASP A N 1
ATOM 1410 C CA . ASP A 1 172 ? 9.548 -5.094 -3.578 1.00 93.56 172 ASP A CA 1
ATOM 1411 C C . ASP A 1 172 ? 8.891 -5.560 -2.286 1.00 93.56 172 ASP A C 1
ATOM 1413 O O . ASP A 1 172 ? 7.923 -4.958 -1.830 1.00 93.56 172 ASP A O 1
ATOM 1417 N N . LEU A 1 173 ? 9.466 -6.545 -1.593 1.00 95.94 173 LEU A N 1
ATOM 1418 C CA . LEU A 1 173 ? 8.945 -7.001 -0.300 1.00 95.94 173 LEU A CA 1
ATOM 1419 C C . LEU A 1 173 ? 8.991 -5.889 0.753 1.00 95.94 173 LEU A C 1
ATOM 1421 O O . LEU A 1 173 ? 8.021 -5.696 1.495 1.00 95.94 173 LEU A O 1
ATOM 1425 N N . ILE A 1 174 ? 10.100 -5.145 0.818 1.00 97.06 174 ILE A N 1
ATOM 1426 C CA . ILE A 1 174 ? 10.243 -4.005 1.735 1.00 97.06 174 ILE A CA 1
ATOM 1427 C C . ILE A 1 174 ? 9.245 -2.905 1.357 1.00 97.06 174 ILE A C 1
ATOM 1429 O O . ILE A 1 174 ? 8.556 -2.354 2.222 1.00 97.06 174 ILE A O 1
ATOM 1433 N N . THR A 1 175 ? 9.126 -2.608 0.067 1.00 97.50 175 THR A N 1
ATOM 1434 C CA . THR A 1 175 ? 8.235 -1.572 -0.462 1.00 97.50 175 THR A CA 1
ATOM 1435 C C . THR A 1 175 ? 6.768 -1.896 -0.179 1.00 97.50 175 THR A C 1
ATOM 1437 O O . THR A 1 175 ? 6.030 -1.058 0.353 1.00 97.50 175 THR A O 1
ATOM 1440 N N . ASN 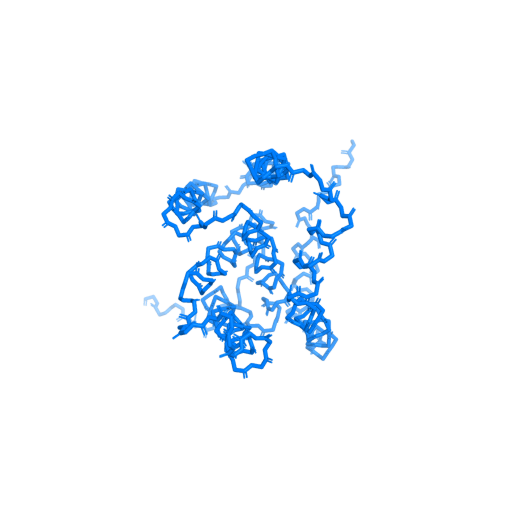A 1 176 ? 6.367 -3.142 -0.422 1.00 97.88 176 ASN A N 1
ATOM 1441 C CA . ASN A 1 176 ? 5.041 -3.683 -0.138 1.00 97.88 176 ASN A CA 1
ATOM 1442 C C . ASN A 1 176 ? 4.712 -3.587 1.356 1.00 97.88 176 ASN A C 1
ATOM 1444 O O . ASN A 1 176 ? 3.606 -3.192 1.730 1.00 97.88 176 ASN A O 1
ATOM 1448 N N . LEU A 1 177 ? 5.681 -3.867 2.233 1.00 97.81 177 LEU A N 1
ATOM 1449 C CA . LEU A 1 177 ? 5.511 -3.760 3.683 1.00 97.81 177 LEU A CA 1
ATOM 1450 C C . LEU A 1 177 ? 5.281 -2.309 4.148 1.00 97.81 177 LEU A C 1
ATOM 1452 O O . LEU A 1 177 ? 4.407 -2.050 4.986 1.00 97.81 177 LEU A O 1
ATOM 1456 N N . VAL A 1 178 ? 6.025 -1.350 3.591 1.00 98.38 178 VAL A N 1
ATOM 1457 C CA . VAL A 1 178 ? 5.835 0.089 3.858 1.00 98.38 178 VAL A CA 1
ATOM 1458 C C . VAL A 1 178 ? 4.480 0.570 3.320 1.00 98.38 178 VAL A C 1
ATOM 1460 O O . VAL A 1 178 ? 3.770 1.317 4.004 1.00 98.38 178 VAL A O 1
ATOM 1463 N N . GLY A 1 179 ? 4.074 0.090 2.140 1.00 98.38 179 GLY A N 1
ATOM 1464 C CA . GLY A 1 179 ? 2.750 0.321 1.556 1.00 98.38 179 GLY A CA 1
ATOM 1465 C C . GLY A 1 179 ? 1.621 -0.185 2.451 1.00 98.38 179 GLY A C 1
ATOM 1466 O O . GLY A 1 179 ? 0.741 0.578 2.855 1.00 98.38 179 GLY A O 1
ATOM 1467 N N . ALA A 1 180 ? 1.685 -1.451 2.860 1.00 98.56 180 ALA A N 1
ATOM 1468 C CA . ALA A 1 180 ? 0.727 -2.060 3.780 1.00 98.56 180 ALA A CA 1
ATOM 1469 C C . ALA A 1 180 ? 0.612 -1.284 5.101 1.00 98.56 180 ALA A C 1
ATOM 1471 O O . ALA A 1 180 ? -0.490 -1.056 5.613 1.00 98.56 180 ALA A O 1
ATOM 1472 N N . SER A 1 181 ? 1.744 -0.800 5.616 1.00 98.44 181 SER A N 1
ATOM 1473 C CA . SER A 1 181 ? 1.791 0.035 6.816 1.00 98.44 181 SER A CA 1
ATOM 1474 C C . SER A 1 181 ? 1.046 1.363 6.631 1.00 98.44 181 SER A C 1
ATOM 1476 O O . SER A 1 181 ? 0.300 1.759 7.532 1.00 98.44 181 SER A O 1
ATOM 1478 N N . PHE A 1 182 ? 1.133 2.017 5.462 1.00 98.50 182 PHE A N 1
ATOM 1479 C CA . PHE A 1 182 ? 0.296 3.188 5.159 1.00 98.50 182 PHE A CA 1
ATOM 1480 C C . PHE A 1 182 ? -1.193 2.849 5.218 1.00 98.50 182 PHE A C 1
ATOM 1482 O O . PHE A 1 182 ? -1.952 3.575 5.864 1.00 98.50 182 PHE A O 1
ATOM 1489 N N . GLY A 1 183 ? -1.607 1.735 4.607 1.00 98.00 183 GLY A N 1
ATOM 1490 C CA . GLY A 1 183 ? -2.997 1.273 4.634 1.00 98.00 183 GLY A CA 1
ATOM 1491 C C . GLY A 1 183 ? -3.521 1.083 6.058 1.00 98.00 183 GLY A C 1
ATOM 1492 O O . GLY A 1 183 ? -4.592 1.582 6.409 1.00 98.00 183 GLY A O 1
ATOM 1493 N N . LEU A 1 184 ? -2.730 0.440 6.918 1.00 97.75 184 LEU A N 1
ATOM 1494 C CA . LEU A 1 184 ? -3.077 0.199 8.319 1.00 97.75 184 LEU A CA 1
ATOM 1495 C C . LEU A 1 184 ? -3.119 1.477 9.169 1.00 97.75 184 LEU A C 1
ATOM 1497 O O . LEU A 1 184 ? -4.055 1.660 9.955 1.00 97.75 184 LEU A O 1
ATOM 1501 N N . ILE A 1 185 ? -2.143 2.376 9.006 1.00 97.62 185 ILE A N 1
ATOM 1502 C CA . ILE A 1 185 ? -2.125 3.688 9.673 1.00 97.62 185 ILE A CA 1
ATOM 1503 C C . ILE A 1 185 ? -3.361 4.492 9.263 1.00 97.62 185 ILE A C 1
ATOM 1505 O O . ILE A 1 185 ? -4.043 5.078 10.113 1.00 97.62 185 ILE A O 1
ATOM 1509 N N . PHE A 1 186 ? -3.682 4.482 7.969 1.00 96.06 186 PHE A N 1
ATOM 1510 C CA . PHE A 1 186 ? -4.848 5.162 7.430 1.00 96.06 186 PHE A CA 1
ATOM 1511 C C . PHE A 1 186 ? -6.131 4.566 8.004 1.00 96.06 186 PHE A C 1
ATOM 1513 O O . PHE A 1 186 ? -6.937 5.306 8.563 1.00 96.06 186 PHE A O 1
ATOM 1520 N N . LEU A 1 187 ? -6.279 3.241 8.006 1.00 95.00 187 LEU A N 1
ATOM 1521 C CA . LEU A 1 187 ? -7.431 2.544 8.578 1.00 95.00 187 LEU A CA 1
ATOM 1522 C C . LEU A 1 187 ? -7.627 2.870 10.069 1.00 95.00 187 LEU A C 1
ATOM 1524 O O . LEU A 1 187 ? -8.732 3.199 10.511 1.00 95.00 187 LEU A O 1
ATOM 1528 N N . LYS A 1 188 ? -6.541 2.865 10.852 1.00 94.44 188 LYS A N 1
ATOM 1529 C CA . LYS A 1 188 ? -6.558 3.256 12.270 1.00 94.44 188 LYS A CA 1
ATOM 1530 C C . LYS A 1 188 ? -6.962 4.724 12.458 1.00 94.44 188 LYS A C 1
ATOM 1532 O O . LYS A 1 188 ? -7.641 5.044 13.435 1.00 94.44 188 LYS A O 1
ATOM 1537 N N . SER A 1 189 ? -6.628 5.612 11.515 1.00 94.25 189 SER A N 1
ATOM 1538 C CA . SER A 1 189 ? -7.066 7.018 11.539 1.00 94.25 189 SER A CA 1
ATOM 1539 C C . SER A 1 189 ? -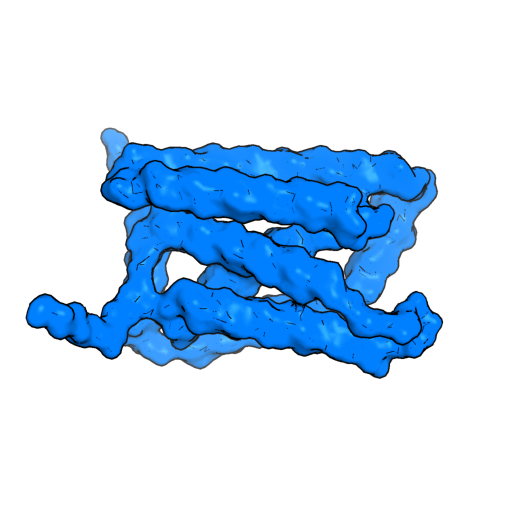8.592 7.172 11.475 1.00 94.25 189 SER A C 1
ATOM 1541 O O . SER A 1 189 ? -9.139 8.068 12.121 1.00 94.25 189 SER A O 1
ATOM 1543 N N . PHE A 1 190 ? -9.300 6.246 10.811 1.00 91.81 190 PHE A N 1
ATOM 1544 C CA . PHE A 1 190 ? -10.770 6.193 10.807 1.00 91.81 190 PHE A CA 1
ATOM 1545 C C . PHE A 1 190 ? -11.356 5.627 12.110 1.00 91.81 190 PHE A C 1
ATOM 1547 O O . PHE A 1 190 ? -12.569 5.601 12.288 1.00 91.81 190 PHE A O 1
ATOM 1554 N N . GLY A 1 191 ? -10.521 5.236 13.075 1.00 90.19 191 GLY A N 1
ATOM 1555 C CA . GLY A 1 191 ? -10.967 4.692 14.355 1.00 90.19 191 GLY A CA 1
ATOM 1556 C C . GLY A 1 191 ? -11.385 3.226 14.293 1.00 90.19 191 GLY A C 1
ATOM 1557 O O . GLY A 1 191 ? -12.034 2.756 15.226 1.00 90.19 191 GLY A O 1
ATOM 1558 N N . VAL A 1 192 ? -11.005 2.509 13.231 1.00 90.62 192 VAL A N 1
ATOM 1559 C CA . VAL A 1 192 ? -11.145 1.053 13.167 1.00 90.62 192 VAL A CA 1
ATOM 1560 C C . VAL A 1 192 ? -10.319 0.430 14.293 1.00 90.62 192 VAL A C 1
ATOM 1562 O O . VAL A 1 192 ? -9.209 0.872 14.601 1.00 90.62 192 VAL A O 1
ATOM 1565 N N . LYS A 1 193 ? -10.897 -0.559 14.971 1.00 87.12 193 LYS A N 1
ATOM 1566 C CA . LYS A 1 193 ? -10.269 -1.259 16.092 1.00 87.12 193 LYS A CA 1
ATOM 1567 C C . LYS A 1 193 ? -10.017 -2.706 15.699 1.00 87.12 193 LYS A C 1
ATOM 1569 O O . LYS A 1 193 ? -10.797 -3.297 14.959 1.00 87.12 193 LYS A O 1
ATOM 1574 N N . GLU A 1 194 ? -8.932 -3.266 16.213 1.00 86.88 194 GLU A N 1
ATOM 1575 C CA . GLU A 1 194 ? -8.709 -4.706 16.149 1.00 86.88 194 GLU A CA 1
ATOM 1576 C C . GLU A 1 194 ? -9.621 -5.439 17.133 1.00 86.88 194 GLU A C 1
ATOM 1578 O O . GLU A 1 194 ? -10.071 -4.868 18.133 1.00 86.88 194 GLU A O 1
ATOM 1583 N N . LYS A 1 195 ? -9.889 -6.714 16.854 1.00 78.62 195 LYS A N 1
ATOM 1584 C CA . LYS A 1 195 ? -10.607 -7.577 17.784 1.00 78.62 195 LYS A CA 1
ATOM 1585 C C . LYS A 1 195 ? -9.682 -7.878 18.967 1.00 78.62 195 LYS A C 1
ATOM 1587 O O . LYS A 1 195 ? -8.635 -8.494 18.788 1.00 78.62 195 LYS A O 1
ATOM 1592 N N . GLN A 1 196 ? -10.061 -7.456 20.174 1.00 63.38 196 GLN A N 1
ATOM 1593 C CA . GLN A 1 196 ? -9.351 -7.855 21.391 1.00 63.38 196 GLN A CA 1
ATOM 1594 C C . GLN A 1 196 ? -9.551 -9.360 21.599 1.00 63.38 196 GLN A C 1
ATOM 1596 O O . GLN A 1 196 ? -10.653 -9.794 21.919 1.00 63.38 196 GLN A O 1
ATOM 1601 N N . ASN A 1 197 ? -8.503 -10.151 21.374 1.00 51.91 197 ASN A N 1
ATOM 1602 C CA . ASN A 1 197 ? -8.547 -11.609 21.527 1.00 51.91 197 ASN A CA 1
ATOM 1603 C C . ASN A 1 197 ? -7.845 -12.117 22.796 1.00 51.91 197 ASN A C 1
ATOM 1605 O O . ASN A 1 197 ? -7.709 -13.324 22.949 1.00 51.91 197 ASN A O 1
ATOM 1609 N N . PHE A 1 198 ? -7.452 -11.247 23.730 1.00 45.62 198 PHE A N 1
ATOM 1610 C CA . PHE A 1 198 ? -6.909 -11.686 25.017 1.00 45.62 198 PHE A CA 1
ATOM 1611 C C . PHE A 1 198 ? -7.480 -10.851 26.164 1.00 45.62 198 PHE A C 1
ATOM 1613 O O . PHE A 1 198 ? -7.494 -9.620 26.051 1.00 45.62 198 PHE A O 1
ATOM 1620 N N . PRO A 1 199 ? -7.943 -11.476 27.266 1.00 40.72 199 PRO A N 1
ATOM 1621 C CA . PRO A 1 199 ? -8.134 -10.741 28.502 1.00 40.72 199 PRO A CA 1
ATOM 1622 C C . PRO A 1 199 ? -6.775 -10.159 28.893 1.00 40.72 199 PRO A C 1
ATOM 1624 O O . PRO A 1 199 ? -5.781 -10.878 28.988 1.00 40.72 199 PRO A O 1
ATOM 1627 N N . VAL A 1 200 ? -6.728 -8.843 29.086 1.00 43.53 200 VAL A N 1
ATOM 1628 C CA . VAL A 1 200 ? -5.621 -8.217 29.804 1.00 43.53 200 VAL A CA 1
ATOM 1629 C C . VAL A 1 200 ? -5.685 -8.803 31.207 1.00 43.53 200 VAL A C 1
ATOM 1631 O O . VAL A 1 200 ? -6.565 -8.426 31.982 1.00 43.53 200 VAL A O 1
ATOM 1634 N N . ILE A 1 201 ? -4.825 -9.778 31.503 1.00 49.31 201 ILE A N 1
ATOM 1635 C CA . ILE A 1 201 ? -4.571 -10.175 32.884 1.00 49.31 201 ILE A CA 1
ATOM 1636 C C . ILE A 1 201 ? -3.939 -8.933 33.509 1.00 49.31 201 ILE A C 1
ATOM 1638 O O . ILE A 1 201 ? -2.828 -8.548 33.144 1.00 49.31 201 ILE A O 1
ATOM 1642 N N . LYS A 1 202 ? -4.746 -8.223 34.298 1.00 47.72 202 LYS A N 1
ATOM 1643 C CA . LYS A 1 202 ? -4.303 -7.098 35.114 1.00 47.72 202 LYS A CA 1
ATOM 1644 C C . LYS A 1 202 ? -3.468 -7.606 36.274 1.00 47.72 202 LYS A C 1
ATOM 1646 O O . LYS A 1 202 ? -3.824 -8.685 36.797 1.00 47.72 202 LYS A O 1
#

Radius of gyration: 18.38 Å; chains: 1; bounding box: 44×39×62 Å